Protein AF-A0A9N7TPA3-F1 (afdb_monomer_lite)

pLDDT: mean 74.94, std 24.8, range [22.47, 98.06]

Sequence (231 aa):
MELPSMEDLITLRREQPQDPLCSCCATTSLEVPLLIVGTMMENTSVRLLVILSSVRMELRNGIPDSLEEFIDEINAEFMRVTTVPLETKFLAQLDKHTSKLLEVIRSKGGRVKEQTKATLQVLDETVDITIRRECIFKSLMIYLGEPVHHLIKEDMQENEDTMAIVSGTEDIQIFIDGTEVLREVPTIVTAVAMFFGLTYALNIKYPKKLQYTLEFVQRVLMELGGKKMSP

Foldseek 3Di:
DDAPDPCLLVVLLVPDDPDDDDDDDDDDDDDDDDDDDDDDDDDDPPQDQPPPVPFGQPQPVPTDPDLVSVLVSLQVLLCVQFVFRQPVLLLVLLVVCQVVLCVVQVPDDDPLCVQLVVLVVQLVPDPDSLSVSVSSLCSSCSSSVFHPCLAEAAAPDPDPRQWYWYDYPQWIWTGHRNHTDHIRQPGPSSVVSSSLSCCSSRVNDDDPSCNSSSVCSQCNRRVHDPDDDDD

Organism: Pleuronectes platessa (NCBI:txid8262)

Structure (mmCIF, N/CA/C/O backbone):
data_AF-A0A9N7TPA3-F1
#
_entry.id   AF-A0A9N7TPA3-F1
#
loop_
_atom_site.group_PDB
_atom_site.id
_atom_site.type_symbol
_atom_site.label_atom_id
_atom_site.label_alt_id
_atom_site.label_comp_id
_atom_site.label_asym_id
_atom_site.label_entity_id
_atom_site.label_seq_id
_atom_site.pdbx_PDB_ins_code
_atom_site.Cartn_x
_atom_site.Cartn_y
_atom_site.Cartn_z
_atom_site.occupancy
_atom_site.B_iso_or_equiv
_atom_site.auth_seq_id
_atom_site.auth_comp_id
_atom_site.auth_asym_id
_atom_site.auth_atom_id
_atom_site.pdbx_PDB_model_num
ATOM 1 N N . MET A 1 1 ? -20.771 -10.168 -9.496 1.00 31.09 1 MET A N 1
ATOM 2 C CA . MET A 1 1 ? -19.384 -10.122 -8.996 1.00 31.09 1 MET A CA 1
ATOM 3 C C . MET A 1 1 ? -19.491 -9.688 -7.548 1.00 31.09 1 MET A C 1
ATOM 5 O O . MET A 1 1 ? -19.737 -8.516 -7.292 1.00 31.09 1 MET A O 1
ATOM 9 N N . GLU A 1 2 ? -19.539 -10.654 -6.634 1.00 29.55 2 GLU A N 1
ATOM 10 C CA . GLU A 1 2 ? -19.768 -10.375 -5.216 1.00 29.55 2 GLU A CA 1
ATOM 11 C C . GLU A 1 2 ? -18.540 -9.663 -4.644 1.00 29.55 2 GLU A C 1
ATOM 13 O O . GLU A 1 2 ? -17.406 -10.080 -4.870 1.00 29.55 2 GLU A O 1
ATOM 18 N N . LEU A 1 3 ? -18.770 -8.529 -3.978 1.00 35.16 3 LEU A N 1
ATOM 19 C CA . LEU A 1 3 ? -17.742 -7.831 -3.212 1.00 35.16 3 LEU A CA 1
ATOM 20 C C . LEU A 1 3 ? -17.172 -8.813 -2.174 1.00 35.16 3 LEU A C 1
ATOM 22 O O . LEU A 1 3 ? -17.996 -9.442 -1.504 1.00 35.16 3 LEU A O 1
ATOM 26 N N . PRO A 1 4 ? -15.841 -8.908 -1.974 1.00 44.91 4 PRO A N 1
ATOM 27 C CA . PRO A 1 4 ? -15.257 -9.663 -0.867 1.00 44.91 4 PRO A CA 1
ATOM 28 C C . PRO A 1 4 ? -16.035 -9.362 0.408 1.00 44.91 4 PRO A C 1
ATOM 30 O O . PRO A 1 4 ? -16.311 -8.197 0.754 1.00 44.91 4 PRO A O 1
ATOM 33 N N . SER A 1 5 ? -16.566 -10.432 0.991 1.00 46.09 5 SER A N 1
ATOM 34 C CA . SER A 1 5 ? -17.642 -10.329 1.960 1.00 46.09 5 SER A CA 1
ATOM 35 C C . SER A 1 5 ? -17.069 -9.730 3.246 1.00 46.09 5 SER A C 1
ATOM 37 O O . SER A 1 5 ? -15.865 -9.725 3.494 1.00 46.09 5 SER A O 1
ATOM 39 N N . MET A 1 6 ? -17.927 -9.127 4.070 1.00 48.91 6 MET A N 1
ATOM 40 C CA . MET A 1 6 ? -17.504 -8.588 5.369 1.00 48.91 6 MET A CA 1
ATOM 41 C C . MET A 1 6 ? -16.845 -9.676 6.242 1.00 48.91 6 MET A C 1
ATOM 43 O O . MET A 1 6 ? -16.091 -9.363 7.161 1.00 48.91 6 MET A O 1
ATOM 47 N N . GLU A 1 7 ? -17.095 -10.946 5.920 1.00 51.91 7 GLU A N 1
ATOM 48 C CA . GLU A 1 7 ? -16.510 -12.102 6.573 1.00 51.91 7 GLU A CA 1
ATOM 49 C C . GLU A 1 7 ? -15.017 -12.249 6.298 1.00 51.91 7 GLU A C 1
ATOM 51 O O . GLU A 1 7 ? -14.345 -12.676 7.215 1.00 51.91 7 GLU A O 1
ATOM 56 N N . ASP A 1 8 ? -14.447 -11.833 5.163 1.00 56.62 8 ASP A N 1
ATOM 57 C CA . ASP A 1 8 ? -12.999 -12.001 4.919 1.00 56.62 8 ASP A CA 1
ATOM 58 C C . ASP A 1 8 ? -12.160 -11.098 5.843 1.00 56.62 8 ASP A C 1
ATOM 60 O O . ASP A 1 8 ? -11.231 -11.548 6.513 1.00 56.62 8 ASP A O 1
ATOM 64 N N . LEU A 1 9 ? -12.560 -9.827 5.974 1.00 55.28 9 LEU A N 1
ATOM 65 C CA . LEU A 1 9 ? -11.965 -8.858 6.910 1.00 55.28 9 LEU A CA 1
ATOM 66 C C . LEU A 1 9 ? -12.191 -9.236 8.378 1.00 55.28 9 LEU A C 1
ATOM 68 O O . LEU A 1 9 ? -11.350 -8.977 9.239 1.00 55.28 9 LEU A O 1
ATOM 72 N N . ILE A 1 10 ? -13.360 -9.802 8.685 1.00 54.50 10 ILE A N 1
ATOM 73 C CA . ILE A 1 10 ? -13.690 -10.266 10.033 1.00 54.50 10 ILE A CA 1
ATOM 74 C C . ILE A 1 10 ? -12.969 -11.582 10.347 1.00 54.50 10 ILE A C 1
ATOM 76 O O . ILE A 1 10 ? -12.559 -11.757 11.487 1.00 54.50 10 ILE A O 1
ATOM 80 N N . THR A 1 11 ? -12.783 -12.476 9.378 1.00 56.47 11 THR A N 1
ATOM 81 C CA . THR A 1 11 ? -12.110 -13.777 9.524 1.00 56.47 11 THR A CA 1
ATOM 82 C C . THR A 1 11 ? -10.619 -13.569 9.729 1.00 56.47 11 THR A C 1
ATOM 84 O O . THR A 1 11 ? -10.113 -14.010 10.754 1.00 56.47 11 THR A O 1
ATOM 87 N N . LEU A 1 12 ? -9.960 -12.752 8.897 1.00 55.28 12 LEU A N 1
ATOM 88 C CA . LEU A 1 12 ? -8.554 -12.365 9.103 1.00 55.28 12 LEU A CA 1
ATOM 89 C C . LEU A 1 12 ? -8.321 -11.714 10.476 1.00 55.28 12 LEU A C 1
ATOM 91 O O . LEU A 1 12 ? -7.287 -11.910 11.111 1.00 55.28 12 LEU A O 1
ATOM 95 N N . ARG A 1 13 ? -9.306 -10.965 10.986 1.00 55.06 13 ARG A N 1
ATOM 96 C CA . ARG A 1 13 ? -9.245 -10.390 12.337 1.00 55.06 13 ARG A CA 1
ATOM 97 C C . ARG A 1 13 ? -9.609 -11.378 13.456 1.00 55.06 13 ARG A C 1
ATOM 99 O O . ARG A 1 13 ? -9.183 -11.182 14.590 1.00 55.06 13 ARG A O 1
ATOM 106 N N . ARG A 1 14 ? -10.432 -12.394 13.194 1.00 50.50 14 ARG A N 1
ATOM 107 C CA . ARG A 1 14 ? -10.838 -13.417 14.179 1.00 50.50 14 ARG A CA 1
ATOM 108 C C . ARG A 1 14 ? -9.795 -14.520 14.335 1.00 50.50 14 ARG A C 1
ATOM 110 O O . ARG A 1 14 ? -9.731 -15.104 15.407 1.00 50.50 14 ARG A O 1
ATOM 117 N N . GLU A 1 15 ? -8.991 -14.773 13.308 1.00 45.38 15 GLU A N 1
ATOM 118 C CA . GLU A 1 15 ? -7.871 -15.726 13.330 1.00 45.38 15 GLU A CA 1
ATOM 119 C C . GLU A 1 15 ? -6.654 -15.212 14.125 1.00 45.38 15 GLU A C 1
ATOM 121 O O . GLU A 1 15 ? -5.707 -15.959 14.356 1.00 45.38 15 GLU A O 1
ATOM 126 N N . GLN A 1 16 ? -6.696 -13.965 14.607 1.00 51.22 16 GLN A N 1
ATOM 127 C CA . GLN A 1 16 ? -5.672 -13.402 15.485 1.00 51.22 16 GLN A CA 1
ATOM 128 C C . GLN A 1 16 ? -5.629 -14.152 16.828 1.00 51.22 16 GLN A C 1
ATOM 130 O O . GLN A 1 16 ? -6.666 -14.251 17.499 1.00 51.22 16 GLN A O 1
ATOM 135 N N . PRO A 1 17 ? -4.450 -14.597 17.297 1.00 40.03 17 PRO A N 1
ATOM 136 C CA . PRO A 1 17 ? -4.268 -14.954 18.696 1.00 40.03 17 PRO A CA 1
ATOM 137 C C . PRO A 1 17 ? -4.633 -13.744 19.568 1.00 40.03 17 PRO A C 1
ATOM 139 O O . PRO A 1 17 ? -4.083 -12.655 19.405 1.00 40.03 17 PRO A O 1
ATOM 142 N N . GLN A 1 18 ? -5.587 -13.905 20.487 1.00 38.16 18 GLN A N 1
ATOM 143 C CA . GLN A 1 18 ? -5.793 -12.912 21.540 1.00 38.16 18 GLN A CA 1
ATOM 144 C C . GLN A 1 18 ? -4.650 -13.073 22.542 1.00 38.16 18 GLN A C 1
ATOM 146 O O . GLN A 1 18 ? -4.713 -13.957 23.392 1.00 38.16 18 GLN A O 1
ATOM 151 N N . ASP A 1 19 ? -3.591 -12.275 22.409 1.00 36.06 19 ASP A N 1
ATOM 152 C CA . ASP A 1 19 ? -2.435 -12.371 23.304 1.00 36.06 19 ASP A CA 1
ATOM 153 C C . ASP A 1 19 ? -2.820 -12.060 24.762 1.00 36.06 19 ASP A C 1
ATOM 155 O O . ASP A 1 19 ? -3.340 -10.973 25.052 1.00 36.06 19 ASP A O 1
ATOM 159 N N . PRO A 1 20 ? -2.515 -12.961 25.713 1.00 36.56 20 PRO A N 1
ATOM 160 C CA . PRO A 1 20 ? -2.344 -12.609 27.106 1.00 36.56 20 PRO A CA 1
ATOM 161 C C . PRO A 1 20 ? -0.916 -12.085 27.339 1.00 36.56 20 PRO A C 1
ATOM 163 O O . PRO A 1 20 ? 0.062 -12.567 26.776 1.00 36.56 20 PRO A O 1
ATOM 166 N N . LEU A 1 21 ? -0.804 -11.074 28.196 1.00 39.09 21 LEU A N 1
ATOM 167 C CA . LEU A 1 21 ? 0.446 -10.429 28.596 1.00 39.09 21 LEU A CA 1
ATOM 168 C C . LEU A 1 21 ? 1.563 -11.393 29.080 1.00 39.09 21 LEU A C 1
ATOM 170 O O . LEU A 1 21 ? 1.337 -12.199 29.975 1.00 39.09 21 LEU A O 1
ATOM 174 N N . CYS A 1 22 ? 2.790 -11.094 28.621 1.00 33.91 22 CYS A N 1
ATOM 175 C CA . CYS A 1 22 ? 4.084 -11.089 29.342 1.00 33.91 22 CYS A CA 1
ATOM 176 C C . CYS A 1 22 ? 4.825 -12.411 29.698 1.00 33.91 22 CYS A C 1
ATOM 178 O O . CYS A 1 22 ? 4.404 -13.172 30.562 1.00 33.91 22 CYS A O 1
ATOM 180 N N . SER A 1 23 ? 6.058 -12.568 29.176 1.00 31.67 23 SER A N 1
ATOM 181 C CA . SER A 1 23 ? 7.353 -12.455 29.908 1.00 31.67 23 SER A CA 1
ATOM 182 C C . SER A 1 23 ? 8.440 -13.484 29.514 1.00 31.67 23 SER A C 1
ATOM 184 O O . SER A 1 23 ? 8.162 -14.659 29.304 1.00 31.67 23 SER A O 1
ATOM 186 N N . CYS A 1 24 ? 9.691 -12.991 29.537 1.00 27.88 24 CYS A N 1
ATOM 187 C CA . CYS A 1 24 ? 10.979 -13.675 29.776 1.00 27.88 24 CYS A CA 1
ATOM 188 C C . CYS A 1 24 ? 11.799 -14.317 28.622 1.00 27.88 24 CYS A C 1
ATOM 190 O O . CYS A 1 24 ? 11.528 -15.412 28.151 1.00 27.88 24 CYS A O 1
ATOM 192 N N . CYS A 1 25 ? 12.896 -13.604 28.307 1.00 30.23 25 CYS A N 1
ATOM 193 C CA . CYS A 1 25 ? 14.308 -13.992 28.100 1.00 30.23 25 CYS A CA 1
ATOM 194 C C . CYS A 1 25 ? 14.702 -15.344 27.468 1.00 30.23 25 CYS A C 1
ATOM 196 O O . CYS A 1 25 ? 14.500 -16.387 28.078 1.00 30.23 25 CYS A O 1
ATOM 198 N N . ALA A 1 26 ? 15.539 -15.281 26.418 1.00 27.28 26 ALA A N 1
ATOM 199 C CA . ALA A 1 26 ? 16.876 -15.900 26.405 1.00 27.28 26 ALA A CA 1
ATOM 200 C C . ALA A 1 26 ? 17.746 -15.358 25.250 1.00 27.28 26 ALA A C 1
ATOM 202 O O . ALA A 1 26 ? 17.336 -15.329 24.094 1.00 27.28 26 ALA A O 1
ATOM 203 N N . THR A 1 27 ? 18.960 -14.943 25.602 1.00 34.78 27 THR A N 1
ATOM 204 C CA . THR A 1 27 ? 20.102 -14.596 24.749 1.00 34.78 27 THR A CA 1
ATOM 205 C C . THR A 1 27 ? 20.663 -15.825 24.034 1.00 34.78 27 THR A C 1
ATOM 207 O O . THR A 1 27 ? 20.778 -16.889 24.640 1.00 34.78 27 THR A O 1
ATOM 210 N N . THR A 1 28 ? 21.161 -15.664 22.807 1.00 27.20 28 THR A N 1
ATOM 211 C CA . THR A 1 28 ? 22.419 -16.314 22.396 1.00 27.20 28 THR A CA 1
ATOM 212 C C . THR A 1 28 ? 23.030 -15.619 21.185 1.00 27.20 28 THR A C 1
ATOM 214 O O . THR A 1 28 ? 22.379 -15.432 20.162 1.00 27.20 28 THR A O 1
ATOM 217 N N . SER A 1 29 ? 24.296 -15.233 21.348 1.00 28.89 29 SER A N 1
ATOM 218 C CA . SER A 1 29 ? 25.205 -14.772 20.304 1.00 28.89 29 SER A CA 1
ATOM 219 C C . SER A 1 29 ? 25.310 -15.770 19.159 1.00 28.89 29 SER A C 1
ATOM 221 O O . SER A 1 29 ? 25.414 -16.971 19.402 1.00 28.89 29 SER A O 1
ATOM 223 N N . LEU A 1 30 ? 25.465 -15.256 17.942 1.00 26.64 30 LEU A N 1
ATOM 224 C CA . LEU A 1 30 ? 26.328 -15.891 16.956 1.00 26.64 30 LEU A CA 1
ATOM 225 C C . LEU A 1 30 ? 27.107 -14.797 16.215 1.00 26.64 30 LEU A C 1
ATOM 227 O O . LEU A 1 30 ? 26.536 -13.988 15.491 1.00 26.64 30 LEU A O 1
ATOM 231 N N . GLU A 1 31 ? 28.413 -14.758 16.464 1.00 32.28 31 GLU A N 1
ATOM 232 C CA . GLU A 1 31 ? 29.393 -13.989 15.698 1.00 32.28 31 GLU A CA 1
ATOM 233 C C . GLU A 1 31 ? 29.635 -14.650 14.336 1.00 32.28 31 GLU A C 1
ATOM 235 O O . GLU A 1 31 ? 29.866 -15.857 14.294 1.00 32.28 31 GLU A O 1
ATOM 240 N N . VAL A 1 32 ? 29.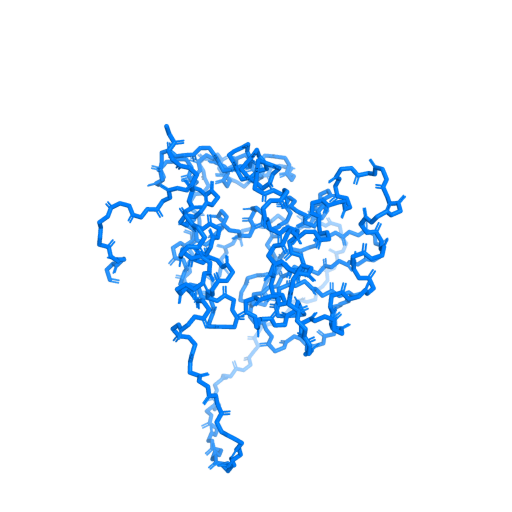703 -13.864 13.255 1.00 26.91 32 VAL A N 1
ATOM 241 C CA . VAL A 1 32 ? 30.620 -14.078 12.110 1.00 26.91 32 VAL A CA 1
ATOM 242 C C . VAL A 1 32 ? 30.824 -12.732 11.368 1.00 26.91 32 VAL A C 1
ATOM 244 O O . VAL A 1 32 ? 30.053 -11.804 11.606 1.00 26.91 32 VAL A O 1
ATOM 247 N N . PRO A 1 33 ? 31.891 -12.529 10.565 1.00 30.53 33 PRO A N 1
ATOM 248 C CA . PRO A 1 33 ? 32.829 -11.436 10.771 1.00 30.53 33 PRO A CA 1
ATOM 249 C C . PRO A 1 33 ? 32.725 -10.311 9.731 1.00 30.53 33 PRO A C 1
ATOM 251 O O . PRO A 1 33 ? 32.105 -10.417 8.678 1.00 30.53 33 PRO A O 1
ATOM 254 N N . LEU A 1 34 ? 33.423 -9.240 10.088 1.00 28.50 34 LEU A N 1
ATOM 255 C CA . LEU A 1 34 ? 33.592 -7.949 9.438 1.00 28.50 34 LEU A CA 1
ATOM 256 C C . LEU A 1 34 ? 34.289 -7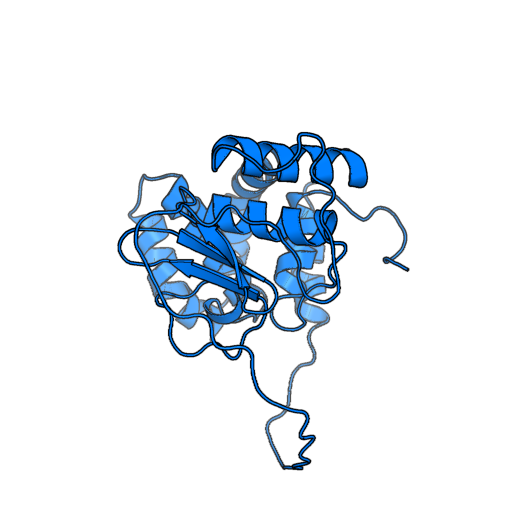.990 8.056 1.00 28.50 34 LEU A C 1
ATOM 258 O O . LEU A 1 34 ? 35.210 -8.778 7.842 1.00 28.50 34 LEU A O 1
ATOM 262 N N . LEU A 1 35 ? 33.976 -6.950 7.267 1.00 25.86 35 LEU A N 1
ATOM 263 C CA . LEU A 1 35 ? 34.866 -6.150 6.399 1.00 25.86 35 LEU A CA 1
ATOM 264 C C . LEU A 1 35 ? 34.846 -6.441 4.885 1.00 25.86 35 LEU A C 1
ATOM 266 O O . LEU A 1 35 ? 35.413 -7.432 4.449 1.00 25.86 35 LEU A O 1
ATOM 270 N N . ILE A 1 36 ? 34.389 -5.459 4.088 1.00 24.81 36 ILE A N 1
ATOM 271 C CA . ILE A 1 36 ? 35.256 -4.770 3.110 1.00 24.81 36 ILE A CA 1
ATOM 272 C C . ILE A 1 36 ? 34.945 -3.266 3.135 1.00 24.81 36 ILE A C 1
ATOM 274 O O . ILE A 1 36 ? 33.826 -2.828 2.888 1.00 24.81 36 ILE A O 1
ATOM 278 N N . VAL A 1 37 ? 35.987 -2.495 3.443 1.00 29.88 37 VAL A N 1
ATOM 279 C CA . VAL A 1 37 ? 36.088 -1.044 3.271 1.00 29.88 37 VAL A CA 1
ATOM 280 C C . VAL A 1 37 ? 36.293 -0.736 1.788 1.00 29.88 37 VAL A C 1
ATOM 282 O O . VAL A 1 37 ? 37.187 -1.302 1.164 1.00 29.88 37 VAL A O 1
ATOM 285 N N . GLY A 1 38 ? 35.538 0.223 1.261 1.00 25.47 38 GLY A N 1
ATOM 286 C CA . GLY A 1 38 ? 35.876 0.947 0.041 1.00 25.47 38 GLY A CA 1
ATOM 287 C C . GLY A 1 38 ? 35.584 2.425 0.258 1.00 25.47 38 GLY A C 1
ATOM 288 O O . GLY A 1 38 ? 34.427 2.823 0.321 1.00 25.47 38 GLY A O 1
ATOM 289 N N . THR A 1 39 ? 36.626 3.231 0.443 1.00 30.31 39 THR A N 1
ATOM 290 C CA . THR A 1 39 ? 36.516 4.688 0.400 1.00 30.31 39 THR A CA 1
ATOM 291 C C . THR A 1 39 ? 36.576 5.171 -1.052 1.00 30.31 39 THR A C 1
ATOM 293 O O . THR A 1 39 ? 37.302 4.595 -1.858 1.00 30.31 39 THR A O 1
ATOM 296 N N . MET A 1 40 ? 35.899 6.302 -1.298 1.00 22.47 40 MET A N 1
ATOM 297 C CA . MET A 1 40 ? 36.231 7.375 -2.252 1.00 22.47 40 MET A CA 1
ATOM 298 C C . MET A 1 40 ? 35.362 7.576 -3.515 1.00 22.47 40 MET A C 1
ATOM 300 O O . MET A 1 40 ? 35.260 6.716 -4.380 1.00 22.47 40 MET A O 1
ATOM 304 N N . MET A 1 41 ? 34.957 8.852 -3.631 1.00 25.52 41 MET A N 1
ATOM 305 C CA . MET A 1 41 ? 34.782 9.708 -4.820 1.00 25.52 41 MET A CA 1
ATOM 306 C C . MET A 1 41 ? 33.436 9.696 -5.562 1.00 25.52 41 MET A C 1
ATOM 308 O O . MET A 1 41 ? 33.102 8.780 -6.295 1.00 25.52 41 MET A O 1
ATOM 312 N N . GLU A 1 42 ? 32.731 10.816 -5.360 1.00 34.97 42 GLU A N 1
ATOM 313 C CA . GLU A 1 42 ? 31.974 11.621 -6.328 1.00 34.97 42 GLU A CA 1
ATOM 314 C C . GLU A 1 42 ? 31.186 10.913 -7.443 1.00 34.97 42 GLU A C 1
ATOM 316 O O . GLU A 1 42 ? 31.727 10.414 -8.424 1.00 34.97 42 GLU A O 1
ATOM 321 N N . ASN A 1 43 ? 29.866 11.099 -7.351 1.00 41.16 43 ASN A N 1
ATOM 322 C CA . ASN A 1 43 ? 28.917 11.108 -8.459 1.00 41.16 43 ASN A CA 1
ATOM 323 C C . ASN A 1 43 ? 28.774 9.776 -9.212 1.00 41.16 43 ASN A C 1
ATOM 325 O O . ASN A 1 43 ? 29.287 9.574 -10.312 1.00 41.16 43 ASN A O 1
ATOM 329 N N . THR A 1 44 ? 27.989 8.859 -8.652 1.00 27.94 44 THR A N 1
ATOM 330 C CA . THR A 1 44 ? 27.395 7.779 -9.443 1.00 27.94 44 THR A CA 1
ATOM 331 C C . THR A 1 44 ? 26.065 7.392 -8.819 1.00 27.94 44 THR A C 1
ATOM 333 O O . THR A 1 44 ? 26.028 6.919 -7.687 1.00 27.94 44 THR A O 1
ATOM 336 N N . SER A 1 45 ? 24.967 7.623 -9.543 1.00 36.06 45 SER A N 1
ATOM 337 C CA . SER A 1 45 ? 23.659 7.047 -9.237 1.00 36.06 45 SER A CA 1
ATOM 338 C C . SER A 1 45 ? 23.838 5.541 -9.083 1.00 36.06 45 SER A C 1
ATOM 340 O O . SER A 1 45 ? 24.126 4.843 -10.059 1.00 36.06 45 SER A O 1
ATOM 342 N N . VAL A 1 46 ? 23.756 5.053 -7.846 1.00 33.19 46 VAL A N 1
ATOM 343 C CA . VAL A 1 46 ? 23.951 3.640 -7.525 1.00 33.19 46 VAL A CA 1
ATOM 344 C C . VAL A 1 46 ? 22.695 2.917 -7.978 1.00 33.19 46 VAL A C 1
ATOM 346 O O . VAL A 1 46 ? 21.713 2.798 -7.255 1.00 33.19 46 VAL A O 1
ATOM 349 N N . ARG A 1 47 ? 22.710 2.523 -9.250 1.00 36.19 47 ARG A N 1
ATOM 350 C CA . ARG A 1 47 ? 21.655 1.737 -9.862 1.00 36.19 47 ARG A CA 1
ATOM 351 C C . ARG A 1 47 ? 21.545 0.428 -9.118 1.00 36.19 47 ARG A C 1
ATOM 353 O O . ARG A 1 47 ? 22.525 -0.290 -8.910 1.00 36.19 47 ARG A O 1
ATOM 360 N N . LEU A 1 48 ? 20.322 0.154 -8.731 1.00 36.78 48 LEU A N 1
ATOM 361 C CA . LEU A 1 48 ? 19.944 -0.971 -7.937 1.00 36.78 48 LEU A CA 1
ATOM 362 C C . LEU A 1 48 ? 20.129 -2.291 -8.689 1.00 36.78 48 LEU A C 1
ATOM 364 O O . LEU A 1 48 ? 19.214 -2.861 -9.278 1.00 36.78 48 LEU A O 1
ATOM 368 N N . LEU A 1 49 ? 21.338 -2.823 -8.611 1.00 37.84 49 LEU A N 1
ATOM 369 C CA . LEU A 1 49 ? 21.545 -4.249 -8.703 1.00 37.84 49 LEU A CA 1
ATOM 370 C C . LEU A 1 49 ? 21.050 -4.832 -7.372 1.00 37.84 49 LEU A C 1
ATOM 372 O O . LEU A 1 49 ? 21.784 -4.815 -6.386 1.00 37.84 49 LEU A O 1
ATOM 376 N N . VAL A 1 50 ? 19.802 -5.312 -7.324 1.00 45.72 50 VAL A N 1
ATOM 377 C CA . VAL A 1 50 ? 19.282 -6.089 -6.182 1.00 45.72 50 VAL A CA 1
ATOM 378 C C . VAL A 1 50 ? 20.027 -7.424 -6.142 1.00 45.72 50 VAL A C 1
ATOM 380 O O . VAL A 1 50 ? 19.527 -8.461 -6.569 1.00 45.72 50 VAL A O 1
ATOM 383 N N . ILE A 1 51 ? 21.271 -7.393 -5.672 1.00 42.78 51 ILE A N 1
ATOM 384 C CA . ILE A 1 51 ? 21.887 -8.527 -5.002 1.00 42.78 51 ILE A CA 1
ATOM 385 C C . ILE A 1 51 ? 21.487 -8.358 -3.542 1.00 42.78 51 ILE A C 1
ATOM 387 O O . ILE A 1 51 ? 22.278 -7.906 -2.717 1.00 42.78 51 ILE A O 1
ATOM 391 N N . LEU A 1 52 ? 20.247 -8.724 -3.206 1.00 43.81 52 LEU A N 1
ATOM 392 C CA . LEU A 1 52 ? 20.053 -9.227 -1.852 1.00 43.81 52 LEU A CA 1
ATOM 393 C C . LEU A 1 52 ? 20.939 -10.464 -1.783 1.00 43.81 52 LEU A C 1
ATOM 395 O O . LEU A 1 52 ? 20.977 -11.249 -2.733 1.00 43.81 52 LEU A O 1
ATOM 399 N N . SER A 1 53 ? 21.674 -10.631 -0.695 1.00 45.16 53 SER A N 1
ATOM 400 C CA . SER A 1 53 ? 22.675 -11.682 -0.463 1.00 45.16 53 SER A CA 1
ATOM 401 C C . SER A 1 53 ? 22.188 -13.125 -0.716 1.00 45.16 53 SER A C 1
ATOM 403 O O . SER A 1 53 ? 22.960 -14.070 -0.565 1.00 45.16 53 SER A O 1
ATOM 405 N N . SER A 1 54 ? 20.925 -13.337 -1.109 1.00 42.28 54 SER A N 1
ATOM 406 C CA . SER A 1 54 ? 20.339 -14.628 -1.477 1.00 42.28 54 SER A CA 1
ATOM 407 C C . SER A 1 54 ? 19.251 -14.596 -2.576 1.00 42.28 54 SER A C 1
ATOM 409 O O . SER A 1 54 ? 18.736 -15.663 -2.905 1.00 42.28 54 SER A O 1
ATOM 411 N N . VAL A 1 55 ? 18.885 -13.444 -3.168 1.00 40.41 55 VAL A N 1
ATOM 412 C CA . VAL A 1 55 ? 17.777 -13.355 -4.151 1.00 40.41 55 VAL A CA 1
ATOM 413 C C . VAL A 1 55 ? 18.110 -12.382 -5.284 1.00 40.41 55 VAL A C 1
ATOM 415 O O . VAL A 1 55 ? 18.452 -11.229 -5.037 1.00 40.41 55 VAL A O 1
ATOM 418 N N . ARG A 1 56 ? 17.981 -12.848 -6.533 1.00 47.66 56 ARG A N 1
ATOM 419 C CA . ARG A 1 56 ? 18.215 -12.065 -7.754 1.00 47.66 56 ARG A CA 1
ATOM 420 C C . ARG A 1 56 ? 16.885 -11.813 -8.459 1.00 47.66 56 ARG A C 1
ATOM 422 O O . ARG A 1 56 ? 16.238 -12.771 -8.874 1.00 47.66 56 ARG A O 1
ATOM 429 N N . MET A 1 57 ? 16.513 -10.548 -8.646 1.00 53.97 57 MET A N 1
ATOM 430 C CA . MET A 1 57 ? 15.531 -10.198 -9.675 1.00 53.97 57 MET A CA 1
ATOM 431 C C . MET A 1 57 ? 16.252 -10.209 -11.026 1.00 53.97 57 MET A C 1
ATOM 433 O O . MET A 1 57 ? 17.223 -9.475 -11.214 1.00 53.97 57 MET A O 1
ATOM 437 N N . GLU A 1 58 ? 15.840 -11.076 -11.950 1.00 54.34 58 GLU A N 1
ATOM 438 C CA . GLU A 1 58 ? 16.356 -11.045 -13.322 1.00 54.34 58 GLU A CA 1
ATOM 439 C C . GLU A 1 58 ? 15.563 -10.015 -14.121 1.00 54.34 58 GLU A C 1
ATOM 441 O O . GLU A 1 58 ? 14.476 -10.279 -14.632 1.00 54.34 58 GLU A O 1
ATOM 446 N N . LEU A 1 59 ? 16.118 -8.809 -14.169 1.00 59.94 59 LEU A N 1
ATOM 447 C CA . LEU A 1 59 ? 15.586 -7.686 -14.926 1.00 59.94 59 LEU A CA 1
ATOM 448 C C . LEU A 1 59 ? 15.651 -8.018 -16.417 1.00 59.94 59 LEU A C 1
ATOM 450 O O . LEU A 1 59 ? 16.704 -8.408 -16.931 1.00 59.94 59 LEU A O 1
ATOM 454 N N . ARG A 1 60 ? 14.512 -7.927 -17.110 1.00 59.12 60 ARG A N 1
ATOM 455 C CA . ARG A 1 60 ? 14.403 -8.381 -18.508 1.00 59.12 60 ARG A CA 1
ATOM 456 C C . ARG A 1 60 ? 15.233 -7.517 -19.447 1.00 59.12 60 ARG A C 1
ATOM 458 O O . ARG A 1 60 ? 15.712 -8.033 -20.456 1.00 59.12 60 ARG A O 1
ATOM 465 N N . ASN A 1 61 ? 15.409 -6.242 -19.100 1.00 60.69 61 ASN A N 1
ATOM 466 C CA . ASN A 1 61 ? 16.075 -5.254 -19.940 1.00 60.69 61 ASN A CA 1
ATOM 467 C C . ASN A 1 61 ? 17.467 -4.860 -19.417 1.00 60.69 61 ASN A C 1
ATOM 469 O O . ASN A 1 61 ? 18.109 -3.979 -19.982 1.00 60.69 61 ASN A O 1
ATOM 473 N N . GLY A 1 62 ? 17.988 -5.552 -18.398 1.00 61.88 62 GLY A N 1
ATOM 474 C CA . GLY A 1 62 ? 19.260 -5.199 -17.767 1.00 61.88 62 GLY A CA 1
ATOM 475 C C . GLY A 1 62 ? 19.070 -4.219 -16.611 1.00 61.88 62 GLY A C 1
ATOM 476 O O . GLY A 1 62 ? 18.078 -4.292 -15.905 1.00 61.88 62 GLY A O 1
ATOM 477 N N . ILE A 1 63 ? 20.055 -3.362 -16.341 1.00 63.22 63 ILE A N 1
ATOM 478 C CA . ILE A 1 63 ? 19.966 -2.414 -15.221 1.00 63.22 63 ILE A CA 1
ATOM 479 C C . ILE A 1 63 ? 19.097 -1.219 -15.655 1.00 63.22 63 ILE A C 1
ATOM 481 O O . ILE A 1 63 ? 19.484 -0.581 -16.634 1.00 63.22 63 ILE A O 1
ATOM 485 N N . PRO A 1 64 ? 18.025 -0.860 -14.924 1.00 69.12 64 PRO A N 1
ATOM 486 C CA . PRO A 1 64 ? 17.139 0.235 -15.289 1.00 69.12 64 PRO A CA 1
ATOM 487 C C . PRO A 1 64 ? 17.891 1.560 -15.340 1.00 69.12 64 PRO A C 1
ATOM 489 O O . PRO A 1 64 ? 18.733 1.860 -14.482 1.00 69.12 64 PRO A O 1
ATOM 492 N N . ASP A 1 65 ? 17.570 2.365 -16.343 1.00 70.75 65 ASP A N 1
ATOM 493 C CA . ASP A 1 65 ? 18.107 3.703 -16.533 1.00 70.75 65 ASP A CA 1
ATOM 494 C C . ASP A 1 65 ? 17.343 4.757 -15.710 1.00 70.75 65 ASP A C 1
ATOM 496 O O . ASP A 1 65 ? 17.897 5.827 -15.440 1.00 70.75 65 ASP A O 1
ATOM 500 N N . SER A 1 66 ? 16.110 4.459 -15.274 1.00 80.19 66 SER A N 1
ATOM 501 C CA . SER A 1 66 ? 15.250 5.356 -14.487 1.00 80.19 66 SER A CA 1
ATOM 502 C C . SER A 1 66 ? 14.355 4.617 -13.477 1.00 80.19 66 SER A C 1
ATOM 504 O O . SER A 1 66 ? 14.166 3.402 -13.552 1.00 80.19 66 SER A O 1
ATOM 506 N N . LEU A 1 67 ? 13.767 5.370 -12.536 1.00 81.81 67 LEU A N 1
ATOM 507 C CA . LEU A 1 67 ? 12.749 4.863 -11.606 1.00 81.81 67 LEU A CA 1
ATOM 508 C C . LEU A 1 67 ? 11.519 4.311 -12.344 1.00 81.81 67 LEU A C 1
ATOM 510 O O . LEU A 1 67 ? 10.988 3.276 -11.954 1.00 81.81 67 LEU A O 1
ATOM 514 N N . GLU A 1 68 ? 11.077 5.001 -13.398 1.00 84.94 68 GLU A N 1
ATOM 515 C CA . GLU A 1 68 ? 9.917 4.604 -14.204 1.00 84.94 68 GLU A CA 1
ATOM 516 C C . GLU A 1 68 ? 10.149 3.242 -14.865 1.00 84.94 68 GLU A C 1
ATOM 518 O O . GLU A 1 68 ? 9.317 2.348 -14.731 1.00 84.94 68 GLU A O 1
ATOM 523 N N . GLU A 1 69 ? 11.324 3.039 -15.469 1.00 83.06 69 GLU A N 1
ATOM 524 C CA . GLU A 1 69 ? 11.684 1.749 -16.063 1.00 83.06 69 GLU A CA 1
ATOM 525 C C . GLU A 1 69 ? 11.715 0.638 -15.009 1.00 83.06 69 GLU A C 1
ATOM 527 O O . GLU A 1 69 ? 11.237 -0.471 -15.247 1.00 83.06 69 GLU A O 1
ATOM 532 N N . PHE A 1 70 ? 12.217 0.933 -13.809 1.00 83.19 70 PHE A N 1
ATOM 533 C CA . PHE A 1 70 ? 12.268 -0.069 -12.755 1.00 83.19 70 PHE A CA 1
ATOM 534 C C . PHE A 1 70 ? 10.878 -0.428 -12.198 1.00 83.19 70 PHE A C 1
ATOM 536 O O . PHE A 1 70 ? 10.587 -1.600 -11.942 1.00 83.19 70 PHE A O 1
ATOM 543 N N . ILE A 1 71 ? 9.983 0.556 -12.067 1.00 88.62 71 ILE A N 1
ATOM 544 C CA . ILE A 1 71 ? 8.566 0.337 -11.742 1.00 88.62 71 ILE A CA 1
ATOM 545 C C . ILE A 1 71 ? 7.893 -0.523 -12.823 1.00 88.62 71 ILE A C 1
ATOM 547 O O . ILE A 1 71 ? 7.139 -1.446 -12.498 1.00 88.62 71 ILE A O 1
ATOM 551 N N . ASP A 1 72 ? 8.182 -0.273 -14.099 1.00 89.75 72 ASP A N 1
ATOM 552 C CA . ASP A 1 72 ? 7.663 -1.070 -15.212 1.00 89.75 72 ASP A CA 1
ATOM 553 C C . ASP A 1 72 ? 8.146 -2.522 -15.160 1.00 89.75 72 ASP A C 1
ATOM 555 O O . ASP A 1 72 ? 7.358 -3.442 -15.398 1.00 89.75 72 ASP A O 1
ATOM 559 N N . GLU A 1 73 ? 9.401 -2.763 -14.781 1.00 87.44 73 GLU A N 1
ATOM 560 C CA . GLU A 1 73 ? 9.921 -4.119 -14.600 1.00 87.44 73 GLU A CA 1
ATOM 561 C C . GLU A 1 73 ? 9.222 -4.865 -13.458 1.00 87.44 73 GLU A C 1
ATOM 563 O O . GLU A 1 73 ? 8.827 -6.022 -13.636 1.00 87.44 73 GLU A O 1
ATOM 568 N N . ILE A 1 74 ? 8.983 -4.203 -12.321 1.00 89.25 74 ILE A N 1
ATOM 569 C CA . ILE A 1 74 ? 8.222 -4.784 -11.202 1.00 89.25 74 ILE A CA 1
ATOM 570 C C . ILE A 1 74 ? 6.795 -5.118 -11.648 1.00 89.25 74 ILE A C 1
ATOM 572 O O . ILE A 1 74 ? 6.310 -6.228 -11.407 1.00 89.25 74 ILE A O 1
ATOM 576 N N . ASN A 1 75 ? 6.123 -4.193 -12.340 1.00 92.19 75 ASN A N 1
ATOM 577 C CA . ASN A 1 75 ? 4.782 -4.411 -12.881 1.00 92.19 75 ASN A CA 1
ATOM 578 C C . ASN A 1 75 ? 4.753 -5.586 -13.875 1.00 92.19 75 ASN A C 1
ATOM 580 O O . ASN A 1 75 ? 3.868 -6.445 -13.800 1.00 92.19 75 ASN A O 1
ATOM 584 N 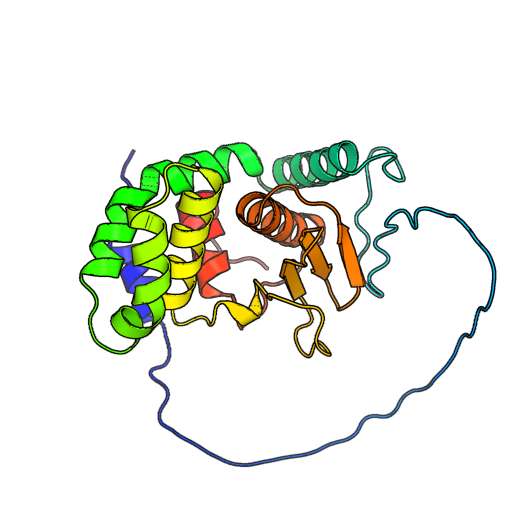N . ALA A 1 76 ? 5.719 -5.651 -14.793 1.00 90.44 76 ALA A N 1
ATOM 585 C CA . ALA A 1 76 ? 5.819 -6.698 -15.804 1.00 90.44 76 ALA A CA 1
ATOM 586 C C . ALA A 1 76 ? 6.109 -8.072 -15.190 1.00 90.44 76 ALA A C 1
ATOM 588 O O . ALA A 1 76 ? 5.623 -9.095 -15.694 1.00 90.44 76 ALA A O 1
ATOM 589 N N . GLU A 1 77 ? 6.899 -8.119 -14.120 1.00 86.38 77 GLU A N 1
ATOM 590 C CA . GLU A 1 77 ? 7.225 -9.357 -13.428 1.00 86.38 77 GLU A CA 1
ATOM 591 C C . GLU A 1 77 ? 6.076 -9.847 -12.556 1.00 86.38 77 GLU A C 1
ATOM 593 O O . GLU A 1 77 ? 5.683 -11.013 -12.651 1.00 86.38 77 GLU A O 1
ATOM 598 N N . PHE A 1 78 ? 5.434 -8.943 -11.818 1.00 89.19 78 PHE A N 1
ATOM 599 C CA . PHE A 1 78 ? 4.209 -9.255 -11.096 1.00 89.19 78 PHE A CA 1
ATOM 600 C C . PHE A 1 78 ? 3.117 -9.779 -12.039 1.00 89.19 78 PHE A C 1
ATOM 602 O O . PHE A 1 78 ? 2.505 -10.812 -11.762 1.00 89.19 78 PHE A O 1
ATOM 609 N N . MET A 1 79 ? 2.907 -9.122 -13.185 1.00 92.00 79 MET A N 1
ATOM 610 C CA . MET A 1 79 ? 1.959 -9.571 -14.208 1.00 92.00 79 MET A CA 1
ATOM 611 C C . MET A 1 79 ? 2.322 -10.960 -14.744 1.00 92.00 79 MET A C 1
ATOM 613 O O . MET A 1 79 ? 1.440 -11.793 -14.936 1.00 92.00 79 MET A O 1
ATOM 617 N N . ARG A 1 80 ? 3.607 -11.249 -14.974 1.00 90.06 80 ARG A N 1
ATOM 618 C CA . ARG A 1 80 ? 4.045 -12.567 -15.459 1.00 90.06 80 ARG A CA 1
ATOM 619 C C . ARG A 1 80 ? 3.742 -13.675 -14.452 1.00 90.06 80 ARG A C 1
ATOM 621 O O . ARG A 1 80 ? 3.325 -14.755 -14.862 1.00 90.06 80 ARG A O 1
ATOM 628 N N . VAL A 1 81 ? 3.957 -13.419 -13.161 1.00 86.81 81 VAL A N 1
ATOM 629 C CA . VAL A 1 81 ? 3.750 -14.410 -12.091 1.00 86.81 81 VAL A CA 1
ATOM 630 C C . VAL A 1 81 ? 2.267 -14.589 -11.760 1.00 86.81 81 VAL A C 1
ATOM 632 O O . VAL A 1 81 ? 1.817 -15.711 -11.539 1.00 86.81 81 VAL A O 1
ATOM 635 N N . THR A 1 82 ? 1.499 -13.501 -11.724 1.00 89.62 82 THR A N 1
ATOM 636 C CA . THR A 1 82 ? 0.126 -13.505 -11.187 1.00 89.62 82 THR A CA 1
ATOM 637 C C . THR A 1 82 ? -0.961 -13.408 -12.249 1.00 89.62 82 THR A C 1
ATOM 639 O O . THR A 1 82 ? -2.117 -13.704 -11.959 1.00 89.62 82 THR A O 1
ATOM 642 N N . THR A 1 83 ? -0.618 -13.002 -13.475 1.00 93.44 83 THR A N 1
ATOM 643 C CA . THR A 1 83 ? -1.548 -12.648 -14.566 1.00 93.44 83 THR A CA 1
ATOM 644 C C . THR A 1 83 ? -2.480 -11.469 -14.256 1.00 93.44 83 THR A C 1
ATOM 646 O O . THR A 1 83 ? -3.478 -11.260 -14.945 1.00 93.44 83 THR A O 1
ATOM 649 N N . VAL A 1 84 ? -2.152 -10.674 -13.231 1.00 93.94 84 VAL A N 1
ATOM 650 C CA . VAL A 1 84 ? -2.920 -9.505 -12.785 1.00 93.94 84 VAL A CA 1
ATOM 651 C C . VAL A 1 84 ? -2.058 -8.243 -12.919 1.00 93.94 84 VAL A C 1
ATOM 653 O O . VAL A 1 84 ? -0.893 -8.269 -12.526 1.00 93.94 84 VAL A O 1
ATOM 656 N N . PRO A 1 85 ? -2.588 -7.118 -13.443 1.00 96.94 85 PRO A N 1
ATOM 657 C CA . PRO A 1 85 ? -1.835 -5.867 -13.475 1.00 96.94 85 PRO A CA 1
ATOM 658 C C . PRO A 1 85 ? -1.707 -5.298 -12.062 1.00 96.94 85 PRO A C 1
ATOM 660 O O . PRO A 1 85 ? -2.722 -5.101 -11.406 1.00 96.94 85 PRO A O 1
ATOM 663 N N . LEU A 1 86 ? -0.488 -5.032 -11.591 1.00 96.69 86 LEU A N 1
ATOM 664 C CA . LEU A 1 86 ? -0.232 -4.651 -10.198 1.00 96.69 86 LEU A CA 1
ATOM 665 C C . LEU A 1 86 ? -0.861 -3.302 -9.824 1.00 96.69 86 LEU A C 1
ATOM 667 O O . LEU A 1 86 ? -1.879 -3.268 -9.132 1.00 96.69 86 LEU A O 1
ATOM 671 N N . GLU A 1 87 ? -0.269 -2.194 -10.277 1.00 95.00 87 GLU A N 1
ATOM 672 C CA . GLU A 1 87 ? -0.618 -0.859 -9.778 1.00 95.00 87 GLU A CA 1
ATOM 673 C C . GLU A 1 87 ? -2.072 -0.484 -10.096 1.00 95.00 87 GLU A C 1
ATOM 675 O O . GLU A 1 87 ? -2.827 -0.050 -9.222 1.00 95.00 87 GLU A O 1
ATOM 680 N N . THR A 1 88 ? -2.511 -0.734 -11.332 1.00 96.25 88 THR A N 1
ATOM 681 C CA . THR A 1 88 ? -3.866 -0.375 -11.771 1.00 96.25 88 THR A CA 1
ATOM 682 C C . THR A 1 88 ? -4.950 -1.172 -11.044 1.00 96.25 88 THR A C 1
ATOM 684 O O . THR A 1 88 ? -5.952 -0.585 -10.632 1.00 96.25 88 THR A O 1
ATOM 687 N N . LYS A 1 89 ? -4.765 -2.486 -10.827 1.00 97.38 89 LYS A N 1
ATOM 688 C CA . LYS A 1 89 ? -5.708 -3.308 -10.045 1.00 97.38 89 LYS A CA 1
ATOM 689 C C . LYS A 1 89 ? -5.716 -2.865 -8.588 1.00 97.38 89 LYS A C 1
ATOM 691 O O . LYS A 1 89 ? -6.801 -2.670 -8.041 1.00 97.38 89 LYS A O 1
ATOM 696 N N . PHE A 1 90 ? -4.538 -2.700 -7.985 1.00 98.06 90 PHE A N 1
ATOM 697 C CA . PHE A 1 90 ? -4.390 -2.331 -6.580 1.00 98.06 90 PHE A CA 1
ATOM 698 C C . PHE A 1 90 ? -5.143 -1.033 -6.274 1.00 98.06 90 PHE A C 1
ATOM 700 O O . PHE A 1 90 ? -6.017 -1.013 -5.405 1.00 98.06 90 PHE A O 1
ATOM 707 N N . LEU A 1 91 ? -4.860 0.035 -7.030 1.00 97.44 91 LEU A N 1
ATOM 708 C CA . LEU A 1 91 ? -5.472 1.347 -6.820 1.00 97.44 91 LEU A CA 1
ATOM 709 C C . LEU A 1 91 ? -6.985 1.313 -7.067 1.00 97.44 91 LEU A C 1
ATOM 711 O O . LEU A 1 91 ? -7.753 1.802 -6.240 1.00 97.44 91 LEU A O 1
ATOM 715 N N . ALA A 1 92 ? -7.428 0.677 -8.156 1.00 97.75 92 ALA A N 1
ATOM 716 C CA . ALA A 1 92 ? -8.851 0.580 -8.475 1.00 97.75 92 ALA A CA 1
ATOM 717 C C . ALA A 1 92 ? -9.641 -0.188 -7.403 1.00 97.75 92 ALA A C 1
ATOM 719 O O . ALA A 1 92 ? -10.778 0.166 -7.084 1.00 97.75 92 ALA A O 1
ATOM 720 N N . GLN A 1 93 ? -9.058 -1.247 -6.838 1.00 97.25 93 GLN A N 1
ATOM 721 C CA . GLN A 1 93 ? -9.724 -2.064 -5.825 1.00 97.25 93 GLN A CA 1
ATOM 722 C C . GLN A 1 93 ? -9.695 -1.397 -4.452 1.00 97.25 93 GLN A C 1
ATOM 724 O O . GLN A 1 93 ? -10.691 -1.469 -3.731 1.00 97.25 93 GLN A O 1
ATOM 729 N N . LEU A 1 94 ? -8.624 -0.676 -4.109 1.00 97.19 94 LEU A N 1
ATOM 730 C CA . LEU A 1 94 ? -8.589 0.150 -2.903 1.00 97.19 94 LEU A CA 1
ATOM 731 C C . LEU A 1 94 ? -9.703 1.210 -2.936 1.00 97.19 94 LEU A C 1
ATOM 733 O O . LEU A 1 94 ? -10.477 1.331 -1.981 1.00 97.19 94 LEU A O 1
ATOM 737 N N . ASP A 1 95 ? -9.855 1.908 -4.063 1.00 97.69 95 ASP A N 1
ATOM 738 C CA . ASP A 1 95 ? -10.914 2.904 -4.253 1.00 97.69 95 ASP A CA 1
ATOM 739 C C . ASP A 1 95 ? -12.306 2.265 -4.155 1.00 97.69 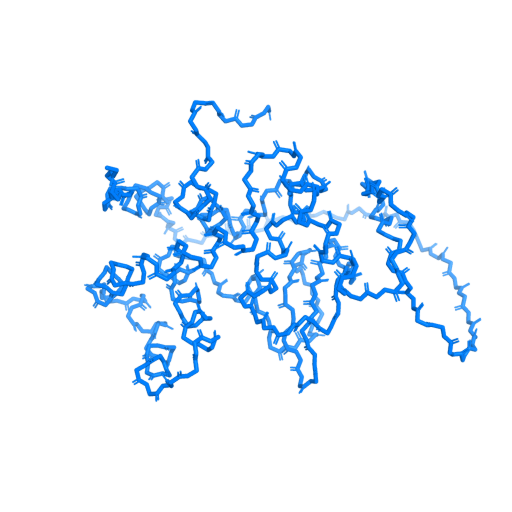95 ASP A C 1
ATOM 741 O O . ASP A 1 95 ? -13.158 2.716 -3.386 1.00 97.69 95 ASP A O 1
ATOM 745 N N . LYS A 1 96 ? -12.522 1.149 -4.861 1.00 96.81 96 LYS A N 1
ATOM 746 C CA . LYS A 1 96 ? -13.778 0.382 -4.827 1.00 96.81 96 LYS A CA 1
ATOM 747 C C . LYS A 1 96 ? -14.157 -0.068 -3.412 1.00 96.81 96 LYS A C 1
ATOM 749 O O . LYS A 1 96 ? -15.341 -0.096 -3.076 1.00 96.81 96 LYS A O 1
ATOM 754 N N . HIS A 1 97 ? -13.181 -0.432 -2.580 1.00 94.06 97 HIS A N 1
ATOM 755 C CA . HIS A 1 97 ? -13.412 -0.926 -1.220 1.00 94.06 97 HIS A CA 1
ATOM 756 C C . HIS A 1 97 ? -13.440 0.162 -0.143 1.00 94.06 97 HIS A C 1
ATOM 758 O O . HIS A 1 97 ? -13.837 -0.124 0.990 1.00 94.06 97 HIS A O 1
ATOM 764 N N . THR A 1 98 ? -13.109 1.407 -0.490 1.00 95.44 98 THR A N 1
ATOM 765 C CA . THR A 1 98 ? -12.975 2.528 0.450 1.00 95.44 98 THR A CA 1
ATOM 766 C C . THR A 1 98 ? -14.202 2.709 1.341 1.00 95.44 98 THR A C 1
ATOM 768 O O . THR A 1 98 ? -14.071 2.742 2.563 1.00 95.44 98 THR A O 1
ATOM 771 N N . SER A 1 99 ? -15.407 2.783 0.768 1.00 95.38 99 SER A N 1
ATOM 772 C CA . SER A 1 99 ? -16.629 3.035 1.547 1.00 95.38 99 SER A CA 1
ATOM 773 C C . SER A 1 99 ? -16.877 1.955 2.604 1.00 95.38 99 SER A C 1
ATOM 775 O O . SER A 1 99 ? -17.161 2.273 3.757 1.00 95.38 99 SER A O 1
ATOM 777 N N . LYS A 1 100 ? -16.700 0.681 2.232 1.00 93.50 100 LYS A N 1
ATOM 778 C CA . LYS A 1 100 ? -16.901 -0.466 3.127 1.00 93.50 100 LYS A CA 1
ATOM 779 C C . LYS A 1 100 ? -15.812 -0.553 4.197 1.00 93.50 100 LYS A C 1
ATOM 781 O O . LYS A 1 100 ? -16.108 -0.851 5.351 1.00 93.50 100 LYS A O 1
ATOM 786 N N . LEU A 1 101 ? -14.559 -0.272 3.833 1.00 94.44 101 LEU A N 1
ATOM 787 C CA . LEU A 1 101 ? -13.457 -0.190 4.793 1.00 94.44 101 LEU A CA 1
ATOM 788 C C . LEU A 1 101 ? -13.731 0.890 5.840 1.00 94.44 101 LEU A C 1
ATOM 790 O O . LEU A 1 101 ? -13.646 0.613 7.032 1.00 94.44 101 LEU A O 1
ATOM 794 N N . LEU A 1 102 ? -14.128 2.090 5.413 1.00 95.81 102 LEU A N 1
ATOM 795 C CA . LEU A 1 102 ? -14.430 3.191 6.326 1.00 95.81 102 LEU A CA 1
ATOM 796 C C . LEU A 1 102 ? -15.605 2.878 7.253 1.00 95.81 102 LEU A C 1
ATOM 798 O O . LEU A 1 102 ? -15.521 3.180 8.440 1.00 95.81 102 LEU A O 1
ATOM 802 N N . GLU A 1 103 ? -16.667 2.247 6.753 1.00 94.81 103 GLU A N 1
ATOM 803 C CA . GLU A 1 103 ? -17.797 1.799 7.575 1.00 94.81 103 GLU A CA 1
ATOM 804 C C . GLU A 1 103 ? -17.333 0.856 8.699 1.00 94.81 103 GLU A C 1
ATOM 806 O O . GLU A 1 103 ? -17.595 1.076 9.888 1.00 94.81 103 GLU A O 1
ATOM 811 N N . VAL A 1 104 ? -16.570 -0.175 8.335 1.00 91.56 104 VAL A N 1
ATOM 812 C CA . VAL A 1 104 ? -16.087 -1.188 9.276 1.00 91.56 104 VAL A CA 1
ATOM 813 C C . VAL A 1 104 ? -15.055 -0.610 10.251 1.00 91.56 104 VAL A C 1
ATOM 815 O O . VAL A 1 104 ? -15.095 -0.929 11.437 1.00 91.56 104 VAL A O 1
ATOM 818 N N . ILE A 1 105 ? -14.163 0.270 9.799 1.00 93.38 105 ILE A N 1
ATOM 819 C CA . ILE A 1 105 ? -13.161 0.915 10.656 1.00 93.38 105 ILE A CA 1
ATOM 820 C C . ILE A 1 105 ? -13.833 1.877 11.641 1.00 93.38 105 ILE A C 1
ATOM 822 O O . ILE A 1 105 ? -13.581 1.787 12.843 1.00 93.38 105 ILE A O 1
ATOM 826 N N . ARG A 1 106 ? -14.740 2.745 11.171 1.00 95.25 106 ARG A N 1
ATOM 827 C CA . ARG A 1 106 ? -15.435 3.739 12.012 1.00 95.25 106 ARG A CA 1
ATOM 828 C C . ARG A 1 106 ? -16.386 3.110 13.025 1.00 95.25 106 ARG A C 1
ATOM 830 O O . ARG A 1 106 ? -16.599 3.683 14.091 1.00 95.25 106 ARG A O 1
ATOM 837 N N . SER A 1 107 ? -16.941 1.937 12.719 1.00 94.25 107 SER A N 1
ATOM 838 C CA . SER A 1 107 ? -17.780 1.191 13.668 1.00 94.25 107 SER A CA 1
ATOM 839 C C . SER A 1 107 ? -16.989 0.553 14.816 1.00 94.25 107 SER A C 1
ATOM 841 O O . SER A 1 107 ? -17.580 0.179 15.832 1.00 94.25 107 SER A O 1
ATOM 843 N N . LYS A 1 108 ? -15.656 0.429 14.712 1.00 91.50 108 LYS A N 1
ATOM 844 C CA . LYS A 1 108 ? -14.839 -0.097 15.813 1.00 91.50 108 LYS A CA 1
ATOM 845 C C . LYS A 1 108 ? -14.637 0.943 16.908 1.00 91.50 108 LYS A C 1
ATOM 847 O O . LYS A 1 108 ? -14.385 2.114 16.655 1.00 91.50 108 LYS A O 1
ATOM 852 N N . GLY A 1 109 ? -14.698 0.472 18.153 1.00 92.44 109 GLY A N 1
ATOM 853 C CA . GLY A 1 109 ? -14.323 1.230 19.345 1.00 92.44 109 GLY A CA 1
ATOM 854 C C . GLY A 1 109 ? -12.919 0.886 19.855 1.00 92.44 109 GLY A C 1
ATOM 855 O O . GLY A 1 109 ? -12.127 0.222 19.182 1.00 92.44 109 GLY A O 1
ATOM 856 N N . GLY A 1 110 ? -12.632 1.310 21.087 1.00 95.12 110 GLY A N 1
ATOM 857 C CA . GLY A 1 110 ? -11.410 0.957 21.813 1.00 95.12 110 GLY A CA 1
ATOM 858 C C . GLY A 1 110 ? -10.127 1.420 21.117 1.00 95.12 110 GLY A C 1
ATOM 859 O O . GLY A 1 110 ? -10.082 2.499 20.530 1.00 95.12 110 GLY A O 1
ATOM 860 N N . ARG A 1 111 ? -9.087 0.576 21.168 1.00 93.00 111 ARG A N 1
ATOM 861 C CA . ARG A 1 111 ? -7.739 0.892 20.666 1.00 93.00 111 ARG A CA 1
ATOM 862 C C . ARG A 1 111 ? -7.709 1.269 19.181 1.00 93.00 111 ARG A C 1
ATOM 864 O O . ARG A 1 111 ? -6.995 2.194 18.820 1.00 93.00 111 ARG A O 1
ATOM 871 N N . VAL A 1 112 ? -8.514 0.615 18.338 1.00 93.81 112 VAL A N 1
ATOM 872 C CA . VAL A 1 112 ? -8.586 0.942 16.900 1.00 93.81 112 VAL A CA 1
ATOM 873 C C . VAL A 1 112 ? -9.127 2.353 16.689 1.00 93.81 112 VAL A C 1
ATOM 875 O O . VAL A 1 112 ? -8.547 3.104 15.914 1.00 93.81 112 VAL A O 1
ATOM 878 N N . LYS A 1 113 ? -10.199 2.738 17.396 1.00 95.88 113 LYS A N 1
ATOM 879 C CA . LYS A 1 113 ? -10.765 4.093 17.300 1.00 95.88 113 LYS A CA 1
ATOM 880 C C . LYS A 1 113 ? -9.754 5.156 17.715 1.00 95.88 113 LYS A C 1
ATOM 882 O O . LYS A 1 113 ? -9.655 6.182 17.056 1.00 95.88 113 LYS A O 1
ATOM 887 N N . GLU A 1 114 ? -9.016 4.897 18.792 1.00 97.19 114 GLU A N 1
ATOM 888 C CA . GLU A 1 114 ? -8.002 5.831 19.281 1.00 97.19 114 GLU A CA 1
ATOM 889 C C . GLU A 1 114 ? -6.848 5.974 18.280 1.00 97.19 114 GLU A C 1
ATOM 891 O O . GLU A 1 114 ? -6.515 7.082 17.877 1.00 97.19 114 GLU A O 1
ATOM 896 N N . GLN A 1 115 ? -6.298 4.855 17.798 1.00 96.56 115 GLN A N 1
ATOM 897 C CA . GLN A 1 115 ? -5.154 4.860 16.881 1.00 96.56 115 GLN A CA 1
ATOM 898 C C . GLN A 1 115 ? -5.494 5.405 15.484 1.00 96.56 115 GLN A C 1
ATOM 900 O O . GLN A 1 115 ? -4.638 6.003 14.845 1.00 96.56 115 GLN A O 1
ATOM 905 N N . THR A 1 116 ? -6.731 5.232 15.005 1.00 97.31 116 THR A N 1
ATOM 906 C CA . THR A 1 116 ? -7.161 5.738 13.684 1.00 97.31 116 THR A CA 1
ATOM 907 C C . THR A 1 116 ? -7.637 7.192 13.708 1.00 97.31 116 THR A C 1
ATOM 909 O O . THR A 1 116 ? -7.837 7.777 12.647 1.00 97.31 116 THR A O 1
ATOM 912 N N . LYS A 1 117 ? -7.813 7.804 14.888 1.00 97.44 117 LYS A N 1
ATOM 913 C CA . LYS A 1 117 ? -8.472 9.110 15.044 1.00 97.44 117 LYS A CA 1
ATOM 914 C C . LYS A 1 117 ? -7.835 10.221 14.203 1.00 97.44 117 LYS A C 1
ATOM 916 O O . LYS A 1 117 ? -8.544 10.880 13.449 1.00 97.44 117 LYS A O 1
ATOM 921 N N . ALA A 1 118 ? -6.521 10.418 14.323 1.00 97.31 118 ALA A N 1
ATOM 922 C CA . ALA A 1 118 ? -5.807 11.468 13.591 1.00 97.31 118 ALA A CA 1
ATOM 923 C C . ALA A 1 118 ? -5.811 11.206 12.076 1.00 97.31 118 ALA A C 1
ATOM 925 O O . ALA A 1 118 ? -6.095 12.102 11.288 1.00 97.31 118 ALA A O 1
ATOM 926 N N . THR A 1 119 ? -5.582 9.956 11.665 1.00 96.88 119 THR A N 1
ATOM 927 C CA . THR A 1 119 ? -5.596 9.552 10.252 1.00 96.88 119 THR A CA 1
ATOM 928 C C . THR A 1 119 ? -6.964 9.761 9.601 1.00 96.88 119 THR A C 1
ATOM 930 O O . THR A 1 119 ? -7.047 10.250 8.478 1.00 96.88 119 THR A O 1
ATOM 933 N N . LEU A 1 120 ? -8.052 9.424 10.301 1.00 97.44 120 LEU A N 1
ATOM 934 C CA . LEU A 1 120 ? -9.409 9.631 9.793 1.00 97.44 120 LEU A CA 1
ATOM 935 C C . LEU A 1 120 ? -9.789 11.112 9.731 1.00 97.44 120 LEU A C 1
ATOM 937 O O . LEU A 1 120 ? -10.519 11.492 8.822 1.00 97.44 120 LEU A O 1
ATOM 941 N N . GLN A 1 121 ? -9.273 11.943 10.641 1.00 97.88 121 GLN A N 1
ATOM 942 C CA . GLN A 1 121 ? -9.453 13.391 10.558 1.00 97.88 121 GLN A CA 1
ATOM 943 C C . GLN A 1 121 ? -8.807 13.955 9.283 1.00 97.88 121 GLN A C 1
ATOM 945 O O . GLN A 1 121 ? -9.479 14.638 8.516 1.00 97.88 121 GLN A O 1
ATOM 950 N N . VAL A 1 122 ? -7.546 13.602 9.005 1.00 97.81 122 VAL A N 1
ATOM 951 C CA . VAL A 1 122 ? -6.858 14.015 7.767 1.00 97.81 122 VAL A CA 1
ATOM 952 C C . VAL A 1 122 ? -7.628 13.547 6.528 1.00 97.81 122 VAL A C 1
ATOM 954 O O . VAL A 1 122 ? -7.820 14.313 5.586 1.00 97.81 122 VAL A O 1
ATOM 957 N N . LEU A 1 123 ? -8.124 12.306 6.541 1.00 97.38 123 LEU A N 1
ATOM 958 C CA . LEU A 1 123 ? -8.929 11.740 5.454 1.00 97.38 123 LEU A CA 1
ATOM 959 C C . LEU A 1 123 ? -1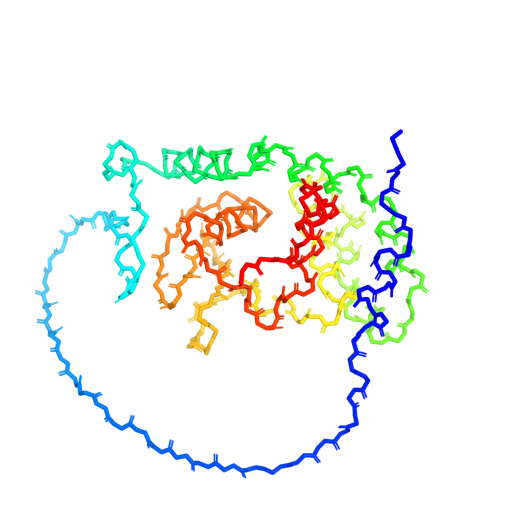0.220 12.523 5.179 1.00 97.38 123 LEU A C 1
ATOM 961 O O . LEU A 1 123 ? -10.646 12.598 4.024 1.00 97.38 123 LEU A O 1
ATOM 965 N N . ASP A 1 124 ? -10.866 13.051 6.218 1.00 96.75 124 ASP A N 1
ATOM 966 C CA . ASP A 1 124 ? -12.108 13.819 6.096 1.00 96.75 124 ASP A CA 1
ATOM 967 C C . ASP A 1 124 ? -11.870 15.246 5.580 1.00 96.75 124 ASP A C 1
ATOM 969 O O . ASP A 1 124 ? -12.755 15.824 4.951 1.00 96.75 124 ASP A O 1
ATOM 973 N N . GLU A 1 125 ? -10.674 15.793 5.800 1.00 97.50 125 GLU A N 1
ATOM 974 C CA . GLU A 1 125 ? -10.302 17.158 5.410 1.00 97.50 125 GLU A CA 1
ATOM 975 C C . GLU A 1 125 ? -9.649 17.228 4.016 1.00 97.50 125 GLU A C 1
ATOM 977 O O . GLU A 1 125 ? -9.787 18.231 3.314 1.00 97.50 125 GLU A O 1
ATOM 982 N N . THR A 1 126 ? -8.950 16.173 3.585 1.00 96.69 126 THR A N 1
ATOM 983 C CA . THR A 1 126 ? -8.187 16.187 2.328 1.00 96.69 126 THR A CA 1
ATOM 984 C C . THR A 1 126 ? -9.019 15.880 1.076 1.00 96.69 126 THR A C 1
ATOM 986 O O . THR A 1 126 ? -9.832 14.946 1.029 1.00 96.69 126 THR A O 1
ATOM 989 N N . VAL A 1 127 ? -8.747 16.641 0.009 1.00 96.31 127 VAL A N 1
ATOM 990 C CA . VAL A 1 127 ? -9.255 16.409 -1.356 1.00 96.31 127 VAL A CA 1
ATOM 991 C C . VAL A 1 127 ? -8.266 15.639 -2.238 1.00 96.31 127 VAL A C 1
ATOM 993 O O . VAL A 1 127 ? -8.634 15.207 -3.329 1.00 96.31 127 VAL A O 1
ATOM 996 N N . ASP A 1 128 ? -7.026 15.448 -1.778 1.00 97.06 128 ASP A N 1
ATOM 997 C CA . ASP A 1 128 ? -5.983 14.759 -2.536 1.00 97.06 128 ASP A CA 1
ATOM 998 C C . ASP A 1 128 ? -6.199 13.243 -2.488 1.00 97.06 128 ASP A C 1
ATOM 1000 O O . ASP A 1 128 ? -6.146 12.617 -1.426 1.00 97.06 128 ASP A O 1
ATOM 1004 N N . ILE A 1 129 ? -6.433 12.630 -3.650 1.00 96.06 129 ILE A N 1
ATOM 1005 C CA . ILE A 1 129 ? -6.703 11.194 -3.755 1.00 96.06 129 ILE A CA 1
ATOM 1006 C C . ILE A 1 129 ? -5.551 10.327 -3.231 1.00 96.06 129 ILE A C 1
ATOM 1008 O O . ILE A 1 129 ? -5.798 9.249 -2.690 1.00 96.06 129 ILE A O 1
ATOM 1012 N N . THR A 1 130 ? -4.307 10.789 -3.349 1.00 95.75 130 THR A N 1
ATOM 1013 C CA . THR A 1 130 ? -3.120 10.058 -2.895 1.00 95.75 130 THR A CA 1
ATOM 1014 C C . THR A 1 130 ? -3.073 10.018 -1.368 1.00 95.75 130 THR A C 1
ATOM 1016 O O . THR A 1 130 ? -2.990 8.931 -0.793 1.00 95.75 130 THR A O 1
ATOM 1019 N N . ILE A 1 131 ? -3.301 11.162 -0.711 1.00 96.25 131 ILE A N 1
ATOM 1020 C CA . ILE A 1 131 ? -3.400 11.279 0.753 1.00 96.25 131 ILE A CA 1
ATOM 1021 C C . ILE A 1 131 ? -4.601 10.486 1.278 1.00 96.25 131 ILE A C 1
ATOM 1023 O O . ILE A 1 131 ? -4.507 9.798 2.296 1.00 96.25 131 ILE A O 1
ATOM 1027 N N . ARG A 1 132 ? -5.743 10.529 0.576 1.00 97.88 132 ARG A N 1
ATOM 1028 C CA . ARG A 1 132 ? -6.932 9.744 0.946 1.00 97.88 132 ARG A CA 1
ATOM 1029 C C . ARG A 1 132 ? -6.627 8.249 0.943 1.00 97.88 132 ARG A C 1
ATOM 1031 O O . ARG A 1 132 ? -6.895 7.577 1.938 1.00 97.88 132 ARG A O 1
ATOM 1038 N N . ARG A 1 133 ? -6.057 7.734 -0.151 1.00 98.06 133 ARG A N 1
ATOM 1039 C CA . ARG A 1 133 ? -5.667 6.322 -0.286 1.00 98.06 133 ARG A CA 1
ATOM 1040 C C . ARG A 1 133 ? -4.647 5.916 0.781 1.00 98.06 133 ARG A C 1
ATOM 1042 O O . ARG A 1 133 ? -4.796 4.848 1.372 1.00 98.06 133 ARG A O 1
ATOM 1049 N N . GLU A 1 134 ? -3.680 6.779 1.092 1.00 97.19 134 GLU A N 1
ATOM 1050 C CA . GLU A 1 134 ? -2.711 6.549 2.169 1.00 97.19 134 GLU A CA 1
ATOM 1051 C C . GLU A 1 134 ? -3.407 6.417 3.527 1.00 97.19 134 GLU A C 1
ATOM 1053 O O . GLU A 1 134 ? -3.188 5.443 4.249 1.00 97.19 134 GLU A O 1
ATOM 1058 N N . CYS A 1 135 ? -4.297 7.354 3.863 1.00 98.06 135 CYS A N 1
ATOM 1059 C CA . CYS A 1 135 ? -5.032 7.331 5.123 1.00 98.06 135 CYS A CA 1
ATOM 1060 C C . CYS A 1 135 ? -5.907 6.076 5.258 1.00 98.06 135 CYS A C 1
ATOM 1062 O O . CYS A 1 135 ? -5.993 5.493 6.344 1.00 98.06 135 CYS A O 1
ATOM 1064 N N . ILE A 1 136 ? -6.533 5.630 4.165 1.00 98.06 136 ILE A N 1
ATOM 1065 C CA . ILE A 1 136 ? -7.317 4.386 4.130 1.00 98.06 136 ILE A CA 1
ATOM 1066 C C . ILE A 1 136 ? -6.412 3.188 4.414 1.00 98.06 136 ILE A C 1
ATOM 1068 O O . ILE A 1 136 ? -6.760 2.348 5.243 1.00 98.06 136 ILE A O 1
ATOM 1072 N N . PHE A 1 137 ? -5.242 3.126 3.775 1.00 97.88 137 PHE A N 1
ATOM 1073 C CA . PHE A 1 137 ? -4.308 2.019 3.950 1.00 97.88 137 PHE A CA 1
ATOM 1074 C C . PHE A 1 137 ? -3.704 1.983 5.364 1.00 97.88 137 PHE A C 1
ATOM 1076 O O . PHE A 1 137 ? -3.734 0.941 6.018 1.00 97.88 137 PHE A O 1
ATOM 1083 N N . LYS A 1 138 ? -3.264 3.130 5.903 1.00 97.62 138 LYS A N 1
ATOM 1084 C CA . LYS A 1 138 ? -2.813 3.252 7.304 1.00 97.62 138 LYS A CA 1
ATOM 1085 C C . LYS A 1 138 ? -3.911 2.810 8.283 1.00 97.62 138 LYS A C 1
ATOM 1087 O O . LYS A 1 138 ? -3.649 2.066 9.227 1.00 97.62 138 LYS A O 1
ATOM 1092 N N . SER A 1 139 ? -5.162 3.204 8.032 1.00 97.56 139 SER A N 1
ATOM 1093 C CA . SER A 1 139 ? -6.306 2.811 8.869 1.00 97.56 139 SER A CA 1
ATOM 1094 C C . SER A 1 139 ? -6.624 1.313 8.781 1.00 97.56 139 SER A C 1
ATOM 1096 O O . SER A 1 139 ? -7.008 0.712 9.786 1.00 97.56 139 SER A O 1
ATOM 1098 N N . LEU A 1 140 ? -6.446 0.699 7.606 1.00 96.75 140 LEU A N 1
ATOM 1099 C CA . LEU A 1 140 ? -6.574 -0.745 7.402 1.00 96.75 140 LEU A CA 1
ATOM 1100 C C . LEU A 1 140 ? -5.545 -1.520 8.237 1.00 96.75 140 LEU A C 1
ATOM 1102 O O . LEU A 1 140 ? -5.942 -2.437 8.955 1.00 96.75 140 LEU A O 1
ATOM 1106 N N . MET A 1 141 ? -4.267 -1.128 8.203 1.00 96.81 141 MET A N 1
ATOM 1107 C CA . MET A 1 141 ? -3.215 -1.770 9.008 1.00 96.81 141 MET A CA 1
ATOM 1108 C C . MET A 1 141 ? -3.577 -1.764 10.500 1.00 96.81 141 MET A C 1
ATOM 1110 O O . MET A 1 141 ? -3.632 -2.810 11.151 1.00 96.81 141 MET A O 1
ATOM 1114 N N . ILE A 1 142 ? -3.957 -0.590 11.021 1.00 96.06 142 ILE A N 1
ATOM 1115 C CA . ILE A 1 142 ? -4.380 -0.424 12.419 1.00 96.06 142 ILE A CA 1
ATOM 1116 C C . ILE A 1 142 ? -5.594 -1.306 12.737 1.00 96.06 142 ILE A C 1
ATOM 1118 O O . ILE A 1 142 ? -5.667 -1.924 13.803 1.00 96.06 142 ILE A O 1
ATOM 1122 N N . TYR A 1 143 ? -6.565 -1.380 11.824 1.00 95.44 143 TYR A N 1
ATOM 1123 C CA . TYR A 1 143 ? -7.758 -2.204 11.997 1.00 95.44 143 TYR A CA 1
ATOM 1124 C C . TYR A 1 143 ? -7.443 -3.703 12.081 1.00 95.44 143 TYR A C 1
ATOM 1126 O O . TYR A 1 143 ? -8.099 -4.412 12.856 1.00 95.44 143 TYR A O 1
ATOM 1134 N N . LEU A 1 144 ? -6.457 -4.163 11.307 1.00 93.25 144 LEU A N 1
ATOM 1135 C CA . LEU A 1 144 ? -5.946 -5.535 11.310 1.00 93.25 144 LEU A CA 1
ATOM 1136 C C . LEU A 1 144 ? -5.033 -5.828 12.511 1.00 93.25 144 LEU A C 1
ATOM 1138 O O . LEU A 1 144 ? -4.693 -6.980 12.748 1.00 93.25 144 LEU A O 1
ATOM 1142 N N . GLY A 1 145 ? -4.713 -4.815 13.321 1.00 91.62 145 GLY A N 1
ATOM 1143 C CA . GLY A 1 145 ? -3.884 -4.958 14.516 1.00 91.62 145 GLY A CA 1
ATOM 1144 C C . GLY A 1 145 ? -2.386 -4.825 14.249 1.00 91.62 145 GLY A C 1
ATOM 1145 O O . GLY A 1 145 ? -1.603 -5.023 15.176 1.00 91.62 145 GLY A O 1
ATOM 1146 N N . GLU A 1 146 ? -1.996 -4.442 13.034 1.00 92.44 146 GLU A N 1
ATOM 1147 C CA . GLU A 1 146 ? -0.604 -4.286 12.621 1.00 92.44 146 GLU A CA 1
ATOM 1148 C C . GLU A 1 146 ? -0.171 -2.814 12.752 1.00 92.44 146 GLU A C 1
ATOM 1150 O O . GLU A 1 146 ? -0.817 -1.919 12.197 1.00 92.44 146 GLU A O 1
ATOM 1155 N N . PRO A 1 147 ? 0.898 -2.518 13.514 1.00 91.00 147 PRO A N 1
ATOM 1156 C CA . PRO A 1 147 ? 1.419 -1.161 13.628 1.00 91.00 147 PRO A CA 1
ATOM 1157 C C . PRO A 1 147 ? 1.886 -0.598 12.282 1.00 91.00 147 PRO A C 1
ATOM 1159 O O . PRO A 1 147 ? 2.655 -1.235 11.568 1.00 91.00 147 PRO A O 1
ATOM 1162 N N . VAL A 1 148 ? 1.480 0.638 11.973 1.00 93.75 148 VAL A N 1
ATOM 1163 C CA . VAL A 1 148 ? 1.840 1.325 10.716 1.00 93.75 148 VAL A CA 1
ATOM 1164 C C . VAL A 1 148 ? 3.356 1.401 10.522 1.00 93.75 148 VAL A C 1
ATOM 1166 O O . VAL A 1 148 ? 3.837 1.129 9.427 1.00 93.75 148 VAL A O 1
ATOM 1169 N N . HIS A 1 149 ? 4.108 1.678 11.593 1.00 91.44 149 HIS A N 1
ATOM 1170 C CA . HIS A 1 149 ? 5.565 1.844 11.553 1.00 91.44 149 HIS A CA 1
ATOM 1171 C C . HIS A 1 149 ? 6.344 0.573 11.190 1.00 91.44 149 HIS A C 1
ATOM 1173 O O . HIS A 1 149 ? 7.529 0.667 10.896 1.00 91.44 149 HIS A O 1
ATOM 1179 N N . HIS A 1 150 ? 5.712 -0.606 11.182 1.00 90.00 150 HIS A N 1
ATOM 1180 C CA . HIS A 1 150 ? 6.354 -1.817 10.664 1.00 90.00 150 HIS A CA 1
ATOM 1181 C C . HIS A 1 150 ? 6.488 -1.815 9.136 1.00 90.00 150 HIS A C 1
ATOM 1183 O O . HIS A 1 150 ? 7.309 -2.562 8.617 1.00 90.00 150 HIS A O 1
ATOM 1189 N N . LEU A 1 151 ? 5.683 -1.019 8.419 1.00 93.06 151 LEU A N 1
ATOM 1190 C CA . LEU A 1 151 ? 5.810 -0.845 6.969 1.00 93.06 151 LEU A CA 1
ATOM 1191 C C . LEU A 1 151 ? 6.130 0.594 6.589 1.00 93.06 151 LEU A C 1
ATOM 1193 O O . LEU A 1 151 ? 6.957 0.777 5.721 1.00 93.06 151 LEU A O 1
ATOM 1197 N N . ILE A 1 152 ? 5.487 1.602 7.179 1.00 93.56 152 ILE A N 1
ATOM 1198 C CA . ILE A 1 152 ? 5.614 3.009 6.768 1.00 93.56 152 ILE A CA 1
ATOM 1199 C C . ILE A 1 152 ? 6.246 3.810 7.908 1.00 93.56 152 ILE A C 1
ATOM 1201 O O . ILE A 1 152 ? 5.618 3.987 8.953 1.00 93.56 152 ILE A O 1
ATOM 1205 N N . LYS A 1 153 ? 7.469 4.302 7.700 1.00 90.12 153 LYS A N 1
ATOM 1206 C CA . LYS A 1 153 ? 8.272 5.054 8.678 1.00 90.12 153 LYS A CA 1
ATOM 1207 C C . LYS A 1 153 ? 8.433 6.509 8.250 1.00 90.12 153 LYS A C 1
ATOM 1209 O O . LYS A 1 153 ? 8.499 6.788 7.058 1.00 90.12 153 LYS A O 1
ATOM 1214 N N . GLU A 1 154 ? 8.503 7.418 9.219 1.00 83.00 154 GLU A N 1
ATOM 1215 C CA . GLU A 1 154 ? 8.633 8.869 8.983 1.00 83.00 154 GLU A CA 1
ATOM 1216 C C . GLU A 1 154 ? 10.092 9.375 9.078 1.00 83.00 154 GLU A C 1
ATOM 1218 O O . GLU A 1 154 ? 10.324 10.573 8.957 1.00 83.00 154 GLU A O 1
ATOM 1223 N N . ASP A 1 155 ? 11.081 8.485 9.256 1.00 72.69 155 ASP A N 1
ATOM 1224 C CA . ASP A 1 155 ? 12.520 8.748 9.079 1.00 72.69 155 ASP A CA 1
ATOM 1225 C C . ASP A 1 155 ? 13.349 7.438 9.004 1.00 72.69 155 ASP A C 1
ATOM 1227 O O . ASP A 1 155 ? 12.820 6.333 9.161 1.00 72.69 155 ASP A O 1
ATOM 1231 N N . MET A 1 156 ? 14.659 7.576 8.751 1.00 62.41 156 MET A N 1
ATOM 1232 C CA . MET A 1 156 ? 15.670 6.503 8.733 1.00 62.41 156 MET A CA 1
ATOM 1233 C C . MET A 1 156 ? 16.328 6.286 10.114 1.00 62.41 156 MET A C 1
ATOM 1235 O O . MET A 1 156 ? 17.556 6.292 10.223 1.00 62.41 156 MET A O 1
ATOM 1239 N N . GLN A 1 157 ? 15.567 6.125 11.198 1.00 58.44 157 GLN A N 1
ATOM 1240 C CA . GLN A 1 157 ? 16.161 5.616 12.447 1.00 58.44 157 GLN A CA 1
ATOM 1241 C C . GLN A 1 157 ? 16.673 4.173 12.271 1.00 58.44 157 GLN A C 1
ATOM 1243 O O . GLN A 1 157 ? 16.166 3.431 11.429 1.00 58.44 157 GLN A O 1
ATOM 1248 N N . GLU A 1 158 ? 17.707 3.789 13.037 1.00 54.69 158 GLU A N 1
ATOM 1249 C CA . GLU A 1 158 ? 18.375 2.477 12.955 1.00 54.69 158 GLU A CA 1
ATOM 1250 C C . GLU A 1 158 ? 17.343 1.334 12.899 1.00 54.69 158 GLU A C 1
ATOM 1252 O O . GLU A 1 158 ? 16.592 1.081 13.842 1.00 54.69 158 GLU A O 1
ATOM 1257 N N . ASN A 1 159 ? 17.249 0.693 11.731 1.00 54.59 159 ASN A N 1
ATOM 1258 C CA . ASN A 1 159 ? 16.134 -0.180 11.389 1.00 54.59 159 ASN A CA 1
ATOM 1259 C C . ASN A 1 159 ? 16.347 -1.600 11.928 1.00 54.59 159 ASN A C 1
ATOM 1261 O O . ASN A 1 159 ? 17.183 -2.342 11.421 1.00 54.59 159 ASN A O 1
ATOM 1265 N N . GLU A 1 160 ? 15.513 -2.023 12.881 1.00 59.62 160 GLU A N 1
ATOM 1266 C CA . GLU A 1 160 ? 15.320 -3.453 13.177 1.00 59.62 160 GLU A CA 1
ATOM 1267 C C . GLU A 1 160 ? 14.495 -4.159 12.088 1.00 59.62 160 GLU A C 1
ATOM 1269 O O . GLU A 1 160 ? 14.598 -5.373 11.904 1.00 59.62 160 GLU A O 1
ATOM 1274 N N . ASP A 1 161 ? 13.648 -3.413 11.368 1.00 67.19 161 ASP A N 1
ATOM 1275 C CA . ASP A 1 161 ? 12.779 -3.995 10.350 1.00 67.19 161 ASP A CA 1
ATOM 1276 C C . ASP A 1 161 ? 13.523 -4.162 9.033 1.00 67.19 161 ASP A C 1
ATOM 1278 O O . ASP A 1 161 ? 13.949 -3.213 8.378 1.00 67.19 161 ASP A O 1
ATOM 1282 N N . THR A 1 162 ? 13.605 -5.419 8.636 1.00 73.94 162 THR A N 1
ATOM 1283 C CA . THR A 1 162 ? 14.237 -5.909 7.421 1.00 73.94 162 THR A CA 1
ATOM 1284 C C . THR A 1 162 ? 13.551 -5.376 6.150 1.00 73.94 162 THR A C 1
ATOM 1286 O O . THR A 1 162 ? 14.190 -5.262 5.115 1.00 73.94 162 THR A O 1
ATOM 1289 N N . MET A 1 163 ? 12.267 -5.010 6.214 1.00 85.25 163 MET A N 1
ATOM 1290 C CA . MET A 1 163 ? 11.454 -4.555 5.080 1.00 85.25 163 MET A CA 1
ATOM 1291 C C . MET A 1 163 ? 10.628 -3.331 5.471 1.00 85.25 163 MET A C 1
ATOM 1293 O O . MET A 1 163 ? 9.833 -3.425 6.405 1.00 85.25 163 MET A O 1
ATOM 1297 N N . ALA A 1 164 ? 10.797 -2.207 4.773 1.00 90.00 164 ALA A N 1
ATOM 1298 C CA . ALA A 1 164 ? 10.137 -0.951 5.129 1.00 90.00 164 ALA A CA 1
ATOM 1299 C C . ALA A 1 164 ? 9.980 0.008 3.938 1.00 90.00 164 ALA A C 1
ATOM 1301 O O . ALA A 1 164 ? 10.705 -0.061 2.953 1.00 90.00 164 ALA A O 1
ATOM 1302 N N . ILE A 1 165 ? 9.043 0.936 4.072 1.00 92.88 165 ILE A N 1
ATOM 1303 C CA . ILE A 1 165 ? 8.835 2.131 3.261 1.00 92.88 165 ILE A CA 1
ATOM 1304 C C . ILE A 1 165 ? 9.174 3.309 4.165 1.00 92.88 165 ILE A C 1
ATOM 1306 O O . ILE A 1 165 ? 8.562 3.480 5.221 1.00 92.88 165 ILE A O 1
ATOM 1310 N N . VAL A 1 166 ? 10.141 4.117 3.763 1.00 90.56 166 VAL A N 1
ATOM 1311 C CA . VAL A 1 166 ? 10.575 5.282 4.529 1.00 90.56 166 VAL A CA 1
ATOM 1312 C C . VAL A 1 166 ? 10.149 6.531 3.781 1.00 90.56 166 VAL A C 1
ATOM 1314 O O . VAL A 1 166 ? 10.507 6.720 2.623 1.00 90.56 166 VAL A O 1
ATOM 1317 N N . SER A 1 167 ? 9.333 7.349 4.437 1.00 89.12 167 SER A N 1
ATOM 1318 C CA . SER A 1 167 ? 8.851 8.632 3.943 1.00 89.12 167 SER A CA 1
ATOM 1319 C C . SER A 1 167 ? 9.702 9.735 4.557 1.00 89.12 167 SER A C 1
ATOM 1321 O O . SER A 1 167 ? 9.436 10.164 5.678 1.00 89.12 167 SER A O 1
ATOM 1323 N N . GLY A 1 168 ? 10.741 10.159 3.842 1.00 80.56 168 GLY A N 1
ATOM 1324 C CA . GLY A 1 168 ? 11.579 11.283 4.235 1.00 80.56 168 GLY A CA 1
ATOM 1325 C C . GLY A 1 168 ? 10.939 12.633 3.912 1.00 80.56 168 GLY A C 1
ATOM 1326 O O . GLY A 1 168 ? 9.797 12.729 3.460 1.00 80.56 168 GLY A O 1
ATOM 1327 N N . THR A 1 169 ? 11.701 13.704 4.136 1.00 73.44 169 THR A N 1
ATOM 1328 C CA . THR A 1 169 ? 11.281 15.076 3.811 1.00 73.44 169 THR A CA 1
ATOM 1329 C C . THR A 1 169 ? 11.290 15.371 2.314 1.00 73.44 169 THR A C 1
ATOM 1331 O O . THR A 1 169 ? 10.601 16.291 1.882 1.00 73.44 169 THR A O 1
ATOM 1334 N N . GLU A 1 170 ? 12.085 14.632 1.539 1.00 76.56 170 GLU A N 1
ATOM 1335 C CA . GLU A 1 170 ? 12.307 14.889 0.111 1.00 76.56 170 GLU A CA 1
ATOM 1336 C C . GLU A 1 170 ? 11.854 13.723 -0.772 1.00 76.56 170 GLU A C 1
ATOM 1338 O O . GLU A 1 170 ? 11.402 13.948 -1.893 1.00 76.56 170 GLU A O 1
ATOM 1343 N N . ASP A 1 171 ? 11.925 12.491 -0.269 1.00 86.06 171 ASP A N 1
ATOM 1344 C CA . ASP A 1 171 ? 11.677 11.288 -1.049 1.00 86.06 171 ASP A CA 1
ATOM 1345 C C . ASP A 1 171 ? 11.020 10.158 -0.244 1.00 86.06 171 ASP A C 1
ATOM 1347 O O . ASP A 1 171 ? 11.033 10.114 0.988 1.00 86.06 171 ASP A O 1
ATOM 1351 N N . ILE A 1 172 ? 10.427 9.217 -0.984 1.00 91.00 172 ILE A N 1
ATOM 1352 C CA . ILE A 1 172 ? 9.931 7.950 -0.451 1.00 91.00 172 ILE A CA 1
ATOM 1353 C C . ILE A 1 172 ? 10.833 6.837 -0.966 1.00 91.00 172 ILE A C 1
ATOM 1355 O O . ILE A 1 172 ? 11.055 6.702 -2.173 1.00 91.00 172 ILE A O 1
ATOM 1359 N N . GLN A 1 173 ? 11.324 6.027 -0.038 1.00 88.88 173 GLN A N 1
ATOM 1360 C CA . GLN A 1 173 ? 12.250 4.935 -0.292 1.00 88.88 173 GLN A CA 1
ATOM 1361 C C . GLN A 1 173 ? 11.640 3.601 0.134 1.00 88.88 173 GLN A C 1
ATOM 1363 O O . GLN A 1 173 ? 10.851 3.538 1.076 1.00 88.88 173 GLN A O 1
ATOM 1368 N N . ILE A 1 174 ? 12.017 2.518 -0.540 1.00 89.75 174 ILE A N 1
ATOM 1369 C CA . ILE A 1 174 ? 11.634 1.150 -0.179 1.00 89.75 174 ILE A CA 1
ATOM 1370 C C . ILE A 1 174 ? 12.899 0.379 0.144 1.00 89.75 174 ILE A C 1
ATOM 1372 O O . ILE A 1 174 ? 13.819 0.351 -0.665 1.00 89.75 174 ILE A O 1
ATOM 1376 N N . PHE A 1 175 ? 12.910 -0.289 1.288 1.00 86.25 175 PHE A N 1
ATOM 1377 C CA . PHE A 1 175 ? 13.992 -1.132 1.766 1.00 86.25 175 PHE A CA 1
ATOM 1378 C C . PHE A 1 175 ? 13.542 -2.589 1.836 1.00 86.25 175 PHE A C 1
ATOM 1380 O O . PHE A 1 175 ? 12.458 -2.884 2.347 1.00 86.25 175 PHE A O 1
ATOM 1387 N N . ILE A 1 176 ? 14.398 -3.496 1.366 1.00 85.06 176 ILE A N 1
ATOM 1388 C CA . ILE A 1 176 ? 14.255 -4.950 1.498 1.00 85.06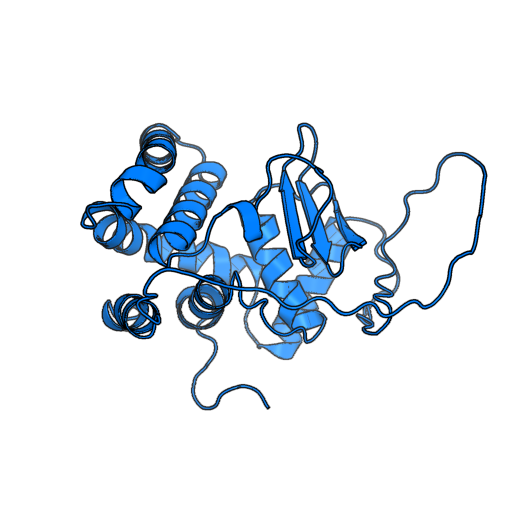 176 ILE A CA 1
ATOM 1389 C C . ILE A 1 176 ? 15.585 -5.508 2.012 1.00 85.06 176 ILE A C 1
ATOM 1391 O O . ILE A 1 176 ? 16.650 -5.133 1.535 1.00 85.06 176 ILE A O 1
ATOM 1395 N N . ASP A 1 177 ? 15.528 -6.369 3.019 1.00 81.12 177 ASP A N 1
ATOM 1396 C CA . ASP A 1 177 ? 16.662 -6.831 3.823 1.00 81.12 177 ASP A CA 1
ATOM 1397 C C . ASP A 1 177 ? 17.669 -5.736 4.212 1.00 81.12 177 ASP A C 1
ATOM 1399 O O . ASP A 1 177 ? 18.882 -5.903 4.102 1.00 81.12 177 ASP A O 1
ATOM 1403 N N . GLY A 1 178 ? 17.150 -4.582 4.653 1.00 77.38 178 GLY A N 1
ATOM 1404 C CA . GLY A 1 178 ? 17.955 -3.418 5.051 1.00 77.38 178 GLY A CA 1
ATOM 1405 C C . GLY A 1 178 ? 18.678 -2.714 3.896 1.00 77.38 178 GLY A C 1
ATOM 1406 O O . GLY A 1 178 ? 19.408 -1.753 4.125 1.00 77.38 178 GLY A O 1
ATOM 1407 N N . THR A 1 179 ? 18.464 -3.164 2.661 1.00 78.31 179 THR A N 1
ATOM 1408 C CA . THR A 1 179 ? 19.027 -2.574 1.447 1.00 78.31 179 THR A CA 1
ATOM 1409 C C . THR A 1 179 ? 17.976 -1.696 0.789 1.00 78.31 179 THR A C 1
ATOM 1411 O O . THR A 1 179 ? 16.837 -2.125 0.610 1.00 78.31 179 THR A O 1
ATOM 1414 N N . GLU A 1 180 ? 18.341 -0.468 0.430 1.00 83.38 180 GLU A N 1
ATOM 1415 C CA . GLU A 1 180 ? 17.477 0.399 -0.371 1.00 83.38 180 GLU A CA 1
ATOM 1416 C C . GLU A 1 180 ? 17.254 -0.247 -1.738 1.00 83.38 180 GLU A C 1
ATOM 1418 O O . GLU A 1 180 ? 18.219 -0.591 -2.409 1.00 83.38 180 GLU A O 1
ATOM 1423 N N . VAL A 1 181 ? 15.989 -0.429 -2.116 1.00 80.50 181 VAL A N 1
ATOM 1424 C CA . VAL A 1 181 ? 15.520 -1.019 -3.375 1.00 80.50 181 VAL A CA 1
ATOM 1425 C C . VAL A 1 181 ? 14.903 0.046 -4.276 1.00 80.50 181 VAL A C 1
ATOM 1427 O O . VAL A 1 181 ? 15.170 0.085 -5.461 1.00 80.50 181 VAL A O 1
ATOM 1430 N N . LEU A 1 182 ? 14.087 0.953 -3.760 1.00 85.62 182 LEU A N 1
ATOM 1431 C CA . LEU A 1 182 ? 13.527 2.043 -4.568 1.00 85.62 182 LEU A CA 1
ATOM 1432 C C . LEU A 1 182 ? 13.723 3.363 -3.843 1.00 85.62 182 LEU A C 1
ATOM 1434 O O . LEU A 1 182 ? 13.701 3.394 -2.616 1.00 85.62 182 LEU A O 1
ATOM 1438 N N . ARG A 1 183 ? 13.855 4.442 -4.610 1.00 86.44 183 ARG A N 1
ATOM 1439 C CA . ARG A 1 183 ? 13.958 5.822 -4.134 1.00 86.44 183 ARG A CA 1
ATOM 1440 C C . ARG A 1 183 ? 13.086 6.722 -5.003 1.00 86.44 183 ARG A C 1
ATOM 1442 O O . ARG A 1 183 ? 12.762 6.338 -6.123 1.00 86.44 183 ARG A O 1
ATOM 1449 N N . GLU A 1 184 ? 12.715 7.895 -4.485 1.00 87.62 184 GLU A N 1
ATOM 1450 C CA . GLU A 1 184 ? 11.920 8.905 -5.202 1.00 87.62 184 GLU A CA 1
ATOM 1451 C C . GLU A 1 184 ? 10.539 8.381 -5.633 1.00 87.62 184 GLU A C 1
ATOM 1453 O O . GLU A 1 184 ? 9.950 8.841 -6.611 1.00 87.62 184 GLU A O 1
ATOM 1458 N N . VAL A 1 185 ? 9.984 7.417 -4.888 1.00 90.81 185 VAL A N 1
ATOM 1459 C CA . VAL A 1 185 ? 8.654 6.886 -5.194 1.00 90.81 185 VAL A CA 1
ATOM 1460 C C . VAL A 1 185 ? 7.610 8.002 -5.009 1.00 90.81 185 VAL A C 1
ATOM 1462 O O . VAL A 1 185 ? 7.613 8.657 -3.969 1.00 90.81 185 VAL A O 1
ATOM 1465 N N . PRO A 1 186 ? 6.680 8.231 -5.958 1.00 91.25 186 PRO A N 1
ATOM 1466 C CA . PRO A 1 186 ? 5.852 9.442 -5.939 1.00 91.25 186 PRO A CA 1
ATOM 1467 C C . PRO A 1 186 ? 4.892 9.568 -4.751 1.00 91.25 186 PRO A C 1
ATOM 1469 O O . PRO A 1 186 ? 4.567 10.673 -4.327 1.00 91.25 186 PRO A O 1
ATOM 1472 N N . THR A 1 187 ? 4.365 8.445 -4.252 1.00 94.62 187 THR A N 1
ATOM 1473 C CA . THR A 1 187 ? 3.381 8.432 -3.161 1.00 94.62 187 THR A CA 1
ATOM 1474 C C . THR A 1 187 ? 3.549 7.194 -2.290 1.00 94.62 187 THR A C 1
ATOM 1476 O O . THR A 1 187 ? 4.007 6.151 -2.763 1.00 94.62 187 THR A O 1
ATOM 1479 N N . ILE A 1 188 ? 3.092 7.262 -1.036 1.00 95.38 188 ILE A N 1
ATOM 1480 C CA . ILE A 1 188 ? 3.121 6.115 -0.115 1.00 95.38 188 ILE A CA 1
ATOM 1481 C C . ILE A 1 188 ? 2.310 4.942 -0.659 1.00 95.38 188 ILE A C 1
ATOM 1483 O O . ILE A 1 188 ? 2.698 3.790 -0.510 1.00 95.38 188 ILE A O 1
ATOM 1487 N N . VAL A 1 189 ? 1.197 5.214 -1.334 1.00 95.62 189 VAL A N 1
ATOM 1488 C CA . VAL A 1 189 ? 0.324 4.166 -1.873 1.00 95.62 189 VAL A CA 1
ATOM 1489 C C . VAL A 1 189 ? 0.977 3.472 -3.065 1.00 95.62 189 VAL A C 1
ATOM 1491 O O . VAL A 1 189 ? 0.910 2.248 -3.165 1.00 95.62 189 VAL A O 1
ATOM 1494 N N . THR A 1 190 ? 1.659 4.229 -3.928 1.00 95.38 190 THR A N 1
ATOM 1495 C CA . THR A 1 190 ? 2.505 3.660 -4.985 1.00 95.38 190 THR A CA 1
ATOM 1496 C C . THR A 1 190 ? 3.624 2.828 -4.368 1.00 95.38 190 THR A C 1
ATOM 1498 O O . THR A 1 190 ? 3.845 1.700 -4.797 1.00 95.38 190 THR A O 1
ATOM 1501 N N . ALA A 1 191 ? 4.269 3.319 -3.305 1.00 96.06 191 ALA A N 1
ATOM 1502 C CA . ALA A 1 191 ? 5.318 2.575 -2.618 1.00 96.06 191 ALA A CA 1
ATOM 1503 C C . ALA A 1 191 ? 4.805 1.260 -2.013 1.00 96.06 191 ALA A C 1
ATOM 1505 O O . ALA A 1 191 ? 5.458 0.231 -2.143 1.00 96.06 191 ALA A O 1
ATOM 1506 N N . VAL A 1 192 ? 3.605 1.256 -1.428 1.00 97.19 192 VAL A N 1
ATOM 1507 C CA . VAL A 1 192 ? 2.941 0.041 -0.935 1.00 97.19 192 VAL A CA 1
ATOM 1508 C C . VAL A 1 192 ? 2.649 -0.939 -2.075 1.00 97.19 192 VAL A C 1
ATOM 1510 O O . VAL A 1 192 ? 2.887 -2.138 -1.921 1.00 97.19 192 VAL A O 1
ATOM 1513 N N . ALA A 1 193 ? 2.163 -0.457 -3.223 1.00 97.38 193 ALA A N 1
ATOM 1514 C CA . ALA A 1 193 ? 1.918 -1.304 -4.388 1.00 97.38 193 ALA A CA 1
ATOM 1515 C C . ALA A 1 193 ? 3.225 -1.911 -4.928 1.00 97.38 193 ALA A C 1
ATOM 1517 O O . ALA A 1 193 ? 3.281 -3.117 -5.165 1.00 97.38 193 ALA A O 1
ATOM 1518 N N . MET A 1 194 ? 4.288 -1.109 -5.055 1.00 95.31 194 MET A N 1
ATOM 1519 C CA . MET A 1 194 ? 5.609 -1.573 -5.493 1.00 95.31 194 MET A CA 1
ATOM 1520 C C . MET A 1 194 ? 6.224 -2.559 -4.503 1.00 95.31 194 MET A C 1
ATOM 1522 O O . MET A 1 194 ? 6.707 -3.611 -4.913 1.00 95.31 194 MET A O 1
ATOM 1526 N N . PHE A 1 195 ? 6.132 -2.280 -3.202 1.00 94.62 195 PHE A N 1
ATOM 1527 C CA . PHE A 1 195 ? 6.544 -3.196 -2.142 1.00 94.62 195 PHE A CA 1
ATOM 1528 C C . PHE A 1 195 ? 5.837 -4.550 -2.273 1.00 94.62 195 PHE A C 1
ATOM 1530 O O . PHE A 1 195 ? 6.489 -5.593 -2.284 1.00 94.62 195 PHE A O 1
ATOM 1537 N N . PHE A 1 196 ? 4.511 -4.550 -2.449 1.00 95.56 196 PHE A N 1
ATOM 1538 C CA . PHE A 1 196 ? 3.750 -5.777 -2.679 1.00 95.56 196 PHE A CA 1
ATOM 1539 C C . PHE A 1 196 ? 4.201 -6.496 -3.959 1.00 95.56 196 PHE A C 1
ATOM 1541 O O . PHE A 1 196 ? 4.413 -7.707 -3.933 1.00 95.56 196 PHE A O 1
ATOM 1548 N N . GLY A 1 197 ? 4.425 -5.770 -5.056 1.00 93.19 197 GLY A N 1
ATOM 1549 C CA . GLY A 1 197 ? 4.973 -6.318 -6.300 1.00 93.19 197 GLY A CA 1
ATOM 1550 C C . GLY A 1 197 ? 6.316 -7.021 -6.111 1.00 93.19 197 GLY A C 1
ATOM 1551 O O . GLY A 1 197 ? 6.490 -8.161 -6.548 1.00 93.19 197 GLY A O 1
ATOM 1552 N N . LEU A 1 198 ? 7.232 -6.376 -5.386 1.00 89.19 198 LEU A N 1
ATOM 1553 C CA . LEU A 1 198 ? 8.555 -6.902 -5.060 1.00 89.19 198 LEU A CA 1
ATOM 1554 C C . LEU A 1 198 ? 8.482 -8.203 -4.259 1.00 89.19 198 LEU A C 1
ATOM 1556 O O . LEU A 1 198 ? 9.286 -9.096 -4.512 1.00 89.19 198 LEU A O 1
ATOM 1560 N N . THR A 1 199 ? 7.499 -8.379 -3.364 1.00 88.00 199 THR A N 1
ATOM 1561 C CA . THR A 1 199 ? 7.339 -9.667 -2.655 1.00 88.00 199 THR A CA 1
ATOM 1562 C C . THR A 1 199 ? 7.114 -10.844 -3.611 1.00 88.00 199 THR A C 1
ATOM 1564 O O . THR A 1 199 ? 7.606 -11.939 -3.354 1.00 88.00 199 THR A O 1
ATOM 1567 N N . TYR A 1 200 ? 6.445 -10.623 -4.749 1.00 87.00 200 TYR A N 1
ATOM 1568 C CA . TYR A 1 200 ? 6.256 -11.647 -5.782 1.00 87.00 200 TYR A CA 1
ATOM 1569 C C . TYR A 1 200 ? 7.462 -11.755 -6.708 1.00 87.00 200 TYR A C 1
ATOM 1571 O O . TYR A 1 200 ? 7.907 -12.865 -6.993 1.00 87.00 200 TYR A O 1
ATOM 1579 N N . ALA A 1 201 ? 8.001 -10.620 -7.160 1.00 82.50 201 ALA A N 1
ATOM 1580 C CA . ALA A 1 201 ? 9.134 -10.593 -8.083 1.00 82.50 201 ALA A CA 1
ATOM 1581 C C . ALA A 1 201 ? 10.400 -11.220 -7.469 1.00 82.50 201 ALA A C 1
ATOM 1583 O O . ALA A 1 201 ? 11.160 -11.897 -8.155 1.00 82.50 201 ALA A O 1
ATOM 1584 N N . LEU A 1 202 ? 10.584 -11.051 -6.158 1.00 80.12 202 LEU A N 1
ATOM 1585 C CA . LEU A 1 202 ? 11.686 -11.622 -5.385 1.00 80.12 202 LEU A CA 1
ATOM 1586 C C . LEU A 1 202 ? 11.311 -12.951 -4.699 1.00 80.12 202 LEU A C 1
ATOM 1588 O O . LEU A 1 202 ? 12.145 -13.549 -4.026 1.00 80.12 202 LEU A O 1
ATOM 1592 N N . ASN A 1 203 ? 10.070 -13.432 -4.851 1.00 80.75 203 ASN A N 1
ATOM 1593 C CA . ASN A 1 203 ? 9.562 -14.638 -4.183 1.00 80.75 203 ASN A CA 1
ATOM 1594 C C . ASN A 1 203 ? 9.827 -14.645 -2.659 1.00 80.75 203 ASN A C 1
ATOM 1596 O O . ASN A 1 203 ? 10.278 -15.636 -2.077 1.00 80.75 203 ASN A O 1
ATOM 1600 N N . ILE A 1 204 ? 9.571 -13.509 -2.011 1.00 83.75 204 ILE A N 1
ATOM 1601 C CA . ILE A 1 204 ? 9.809 -13.308 -0.584 1.00 83.75 204 ILE A CA 1
ATOM 1602 C C . ILE A 1 204 ? 8.537 -13.611 0.205 1.00 83.75 204 ILE A C 1
ATOM 1604 O O . ILE A 1 204 ? 7.432 -13.198 -0.150 1.00 83.75 204 ILE A O 1
ATOM 1608 N N . LYS A 1 205 ? 8.697 -14.318 1.326 1.00 84.44 205 LYS A N 1
ATOM 1609 C CA . LYS A 1 205 ? 7.602 -14.553 2.271 1.00 84.44 205 LYS A CA 1
ATOM 1610 C C . LYS A 1 205 ? 7.196 -13.255 2.960 1.00 84.44 205 LYS A C 1
ATOM 1612 O O . LYS A 1 205 ? 8.047 -12.450 3.326 1.00 84.44 205 LYS A O 1
ATOM 1617 N N . TYR A 1 206 ? 5.902 -13.102 3.224 1.00 86.81 206 TYR A N 1
ATOM 1618 C CA . TYR A 1 206 ? 5.396 -11.945 3.955 1.00 86.81 206 TYR A CA 1
ATOM 1619 C C . TYR A 1 206 ? 6.007 -11.872 5.362 1.00 86.81 206 TYR A C 1
ATOM 1621 O O . TYR A 1 206 ? 6.002 -12.878 6.083 1.00 86.81 206 TYR A O 1
ATOM 1629 N N . PRO A 1 207 ? 6.536 -10.706 5.778 1.00 86.31 207 PRO A N 1
ATOM 1630 C CA . PRO A 1 207 ? 7.034 -10.543 7.133 1.00 86.31 207 PRO A CA 1
ATOM 1631 C C . PRO A 1 207 ? 5.874 -10.704 8.119 1.00 86.31 207 PRO A C 1
ATOM 1633 O O . PRO A 1 207 ? 4.799 -10.140 7.927 1.00 86.31 207 PRO A O 1
ATOM 1636 N N . LYS A 1 208 ? 6.097 -11.450 9.210 1.00 86.31 208 LYS A N 1
ATOM 1637 C CA . LYS A 1 208 ? 5.052 -11.783 10.204 1.00 86.31 208 LYS A CA 1
ATOM 1638 C C . LYS A 1 208 ? 4.320 -10.558 10.760 1.00 86.31 208 LYS A C 1
ATOM 1640 O O . LYS A 1 208 ? 3.151 -10.643 11.102 1.00 86.31 208 LYS A O 1
ATOM 1645 N N . LYS A 1 209 ? 5.024 -9.429 10.851 1.00 88.69 209 LYS A N 1
ATOM 1646 C CA . LYS A 1 209 ? 4.518 -8.144 11.345 1.00 88.69 209 LYS A CA 1
ATOM 1647 C C . LYS A 1 209 ? 3.503 -7.462 10.406 1.00 88.69 209 LYS A C 1
ATOM 1649 O O . LYS A 1 209 ? 2.845 -6.529 10.858 1.00 88.69 209 LYS A O 1
ATOM 1654 N N . LEU A 1 210 ? 3.432 -7.887 9.139 1.00 89.81 210 LEU A N 1
ATOM 1655 C CA . LEU A 1 210 ? 2.586 -7.325 8.071 1.00 89.81 210 LEU A CA 1
ATOM 1656 C C . LEU A 1 210 ? 1.752 -8.398 7.350 1.00 89.81 210 LEU A C 1
ATOM 1658 O O . LEU A 1 210 ? 1.211 -8.151 6.268 1.00 89.81 210 LEU A O 1
ATOM 1662 N N . GLN A 1 211 ? 1.713 -9.617 7.894 1.00 90.00 211 GLN A N 1
ATOM 1663 C CA . GLN A 1 211 ? 1.111 -10.774 7.246 1.00 90.00 211 GLN A CA 1
ATOM 1664 C C . GLN A 1 211 ? -0.351 -10.510 6.874 1.00 90.00 211 GLN A C 1
ATOM 1666 O O . GLN A 1 211 ? -0.755 -10.797 5.751 1.00 90.00 211 GLN A O 1
ATOM 1671 N N . TYR A 1 212 ? -1.139 -9.931 7.777 1.00 90.00 212 TYR A N 1
ATOM 1672 C CA . TYR A 1 212 ? -2.573 -9.761 7.567 1.00 90.00 212 TYR A CA 1
ATOM 1673 C C . TYR A 1 212 ? -2.878 -8.641 6.581 1.00 90.00 212 TYR A C 1
ATOM 1675 O O . TYR A 1 212 ? -3.790 -8.778 5.763 1.00 90.00 212 TYR A O 1
ATOM 1683 N N . THR A 1 213 ? -2.110 -7.550 6.615 1.00 94.44 213 THR A N 1
ATOM 1684 C CA . THR A 1 213 ? -2.232 -6.480 5.620 1.00 94.44 213 THR A CA 1
ATOM 1685 C C . THR A 1 213 ? -1.892 -7.005 4.229 1.00 94.44 213 THR A C 1
ATOM 1687 O O . THR A 1 213 ? -2.661 -6.782 3.294 1.00 94.44 213 THR A O 1
ATOM 1690 N N . LEU A 1 214 ? -0.791 -7.746 4.074 1.00 93.50 214 LEU A N 1
ATOM 1691 C CA . LEU A 1 214 ? -0.386 -8.287 2.772 1.00 93.50 214 LEU A CA 1
ATOM 1692 C C . LEU A 1 214 ? -1.328 -9.396 2.284 1.00 93.50 214 LEU A C 1
ATOM 1694 O O . LEU A 1 214 ? -1.641 -9.444 1.097 1.00 93.50 214 LEU A O 1
ATOM 1698 N N . GLU A 1 215 ? -1.866 -10.227 3.179 1.00 90.81 215 GLU A N 1
ATOM 1699 C CA . GLU A 1 215 ? -2.918 -11.191 2.840 1.00 90.81 215 GLU A CA 1
ATOM 1700 C C . GLU A 1 215 ? -4.218 -10.505 2.405 1.00 90.81 215 GLU A C 1
ATOM 1702 O O . GLU A 1 215 ? -4.860 -10.959 1.454 1.00 90.81 215 GLU A O 1
ATOM 1707 N N . PHE A 1 216 ? -4.600 -9.396 3.049 1.00 92.94 216 PHE A N 1
ATOM 1708 C CA . PHE A 1 216 ? -5.731 -8.586 2.606 1.00 92.94 216 PHE A CA 1
ATOM 1709 C C . PHE A 1 216 ? -5.474 -8.013 1.210 1.00 92.94 216 PHE A C 1
ATOM 1711 O O . PHE A 1 216 ? -6.320 -8.158 0.330 1.00 92.94 216 PHE A O 1
ATOM 1718 N N . VAL A 1 217 ? -4.304 -7.410 0.973 1.00 95.00 217 VAL A N 1
ATOM 1719 C CA . VAL A 1 217 ? -3.935 -6.913 -0.360 1.00 95.00 217 VAL A CA 1
ATOM 1720 C C . VAL A 1 217 ? -4.031 -8.040 -1.384 1.00 95.00 217 VAL A C 1
ATOM 1722 O O . VAL A 1 217 ? -4.720 -7.889 -2.388 1.00 95.00 217 VAL A O 1
ATOM 1725 N N . GLN A 1 218 ? -3.429 -9.195 -1.107 1.00 92.44 218 GLN A N 1
ATOM 1726 C CA . GLN A 1 218 ? -3.444 -10.346 -2.002 1.00 92.44 218 GLN A CA 1
ATOM 1727 C C . GLN A 1 218 ? -4.869 -10.823 -2.320 1.00 92.44 218 GLN A C 1
ATOM 1729 O O . GLN A 1 218 ? -5.242 -10.916 -3.489 1.00 92.44 218 GLN A O 1
ATOM 1734 N N . ARG A 1 219 ? -5.666 -11.146 -1.297 1.00 90.00 219 ARG A N 1
ATOM 1735 C CA . ARG A 1 219 ? -6.957 -11.824 -1.483 1.00 90.00 219 ARG A CA 1
ATOM 1736 C C . ARG A 1 219 ? -8.078 -10.873 -1.872 1.00 90.00 219 ARG A C 1
ATOM 1738 O O . ARG A 1 219 ? -8.936 -11.243 -2.665 1.00 90.00 219 ARG A O 1
ATOM 1745 N N . VAL A 1 220 ? -8.085 -9.669 -1.304 1.00 89.44 220 VAL A N 1
ATOM 1746 C CA . VAL A 1 220 ? -9.187 -8.712 -1.452 1.00 89.44 220 VAL A CA 1
ATOM 1747 C C . VAL A 1 220 ? -8.904 -7.716 -2.565 1.00 89.44 220 VAL A C 1
ATOM 1749 O O . VAL A 1 220 ? -9.749 -7.547 -3.438 1.00 89.44 220 VAL A O 1
ATOM 1752 N N . LEU A 1 221 ? -7.730 -7.073 -2.572 1.00 93.75 221 LEU A N 1
ATOM 1753 C CA . LEU A 1 221 ? -7.428 -6.068 -3.599 1.00 93.75 221 LEU A CA 1
ATOM 1754 C C . LEU A 1 221 ? -6.997 -6.720 -4.913 1.00 93.75 221 LEU A C 1
ATOM 1756 O O . LEU A 1 221 ? -7.492 -6.371 -5.980 1.00 93.75 221 LEU A O 1
ATOM 1760 N N . MET A 1 222 ? -6.100 -7.698 -4.845 1.00 93.69 222 MET A N 1
ATOM 1761 C CA . MET A 1 222 ? -5.545 -8.334 -6.038 1.00 93.69 222 MET A CA 1
ATOM 1762 C C . MET A 1 222 ? -6.371 -9.532 -6.508 1.00 93.69 222 MET A C 1
ATOM 1764 O O . MET A 1 222 ? -6.185 -9.983 -7.636 1.00 93.69 222 MET A O 1
ATOM 1768 N N . GLU A 1 223 ? -7.323 -9.999 -5.689 1.00 91.50 223 GLU A N 1
ATOM 1769 C CA . GLU A 1 223 ? -8.179 -11.163 -5.965 1.00 91.50 223 GLU A CA 1
ATOM 1770 C C . GLU A 1 223 ? -7.353 -12.432 -6.284 1.00 91.50 223 GLU A C 1
ATOM 1772 O O . GLU A 1 223 ? -7.762 -13.302 -7.053 1.00 91.50 223 GLU A O 1
ATOM 1777 N N . LEU A 1 224 ? -6.169 -12.544 -5.674 1.00 86.56 224 LEU A N 1
ATOM 1778 C CA . LEU A 1 224 ? -5.256 -13.677 -5.796 1.00 86.56 224 LEU A CA 1
ATOM 1779 C C . LEU A 1 224 ? -5.523 -14.681 -4.664 1.00 86.56 224 LEU A C 1
ATOM 1781 O O . LEU A 1 224 ? -5.580 -14.310 -3.493 1.00 86.56 224 LEU A O 1
ATOM 1785 N N . GLY A 1 225 ? -5.639 -15.974 -4.985 1.00 69.19 225 GLY A N 1
ATOM 1786 C CA . GLY A 1 225 ? -5.791 -17.030 -3.966 1.00 69.19 225 GLY A CA 1
ATOM 1787 C C . GLY A 1 225 ? -6.991 -17.971 -4.115 1.00 69.19 225 GLY A C 1
ATOM 1788 O O . GLY A 1 225 ? -7.421 -18.581 -3.136 1.00 69.19 225 GLY A O 1
ATOM 1789 N N . GLY A 1 226 ? -7.522 -18.157 -5.326 1.00 48.66 226 GLY A N 1
ATOM 1790 C CA . GLY A 1 226 ? -8.461 -19.243 -5.613 1.00 48.66 226 GLY A CA 1
ATOM 1791 C C . GLY A 1 226 ? -7.783 -20.620 -5.560 1.00 48.66 226 GLY A C 1
ATOM 1792 O O . GLY A 1 226 ? -7.273 -21.083 -6.571 1.00 48.66 226 GLY A O 1
ATOM 1793 N N . LYS A 1 227 ? -7.853 -21.283 -4.394 1.00 39.25 227 LYS A N 1
ATOM 1794 C CA . LYS A 1 227 ? -7.323 -22.624 -4.044 1.00 39.25 227 LYS A CA 1
ATOM 1795 C C . LYS A 1 227 ? -5.796 -22.741 -3.878 1.00 39.25 227 LYS A C 1
ATOM 1797 O O . LYS A 1 227 ? -5.037 -22.692 -4.834 1.00 39.25 227 LYS A O 1
ATOM 1802 N N . LYS A 1 228 ? -5.449 -23.148 -2.649 1.00 32.41 228 LYS A N 1
ATOM 1803 C CA . LYS A 1 228 ? -4.156 -23.599 -2.104 1.00 32.41 228 LYS A CA 1
ATOM 1804 C C . LYS A 1 228 ? -3.131 -22.501 -1.816 1.00 32.41 228 LYS A C 1
ATOM 1806 O O . LYS A 1 228 ? -2.755 -21.712 -2.670 1.00 32.41 228 LYS A O 1
ATOM 1811 N N . MET A 1 229 ? -2.708 -22.522 -0.553 1.00 31.75 229 MET A N 1
ATOM 1812 C CA . MET A 1 229 ? -1.567 -21.801 -0.007 1.00 31.75 229 MET A CA 1
ATOM 1813 C C . MET A 1 229 ? -0.310 -22.105 -0.829 1.00 31.75 229 MET A C 1
ATOM 1815 O O . MET A 1 229 ? -0.211 -23.184 -1.422 1.00 31.75 229 MET A O 1
ATOM 1819 N N . SER A 1 230 ? 0.609 -21.140 -0.868 1.00 28.05 230 SER A N 1
ATOM 1820 C CA . SER A 1 230 ? 1.934 -21.284 -1.475 1.00 28.05 230 SER A CA 1
ATOM 1821 C C . SER A 1 230 ? 2.645 -22.563 -0.992 1.00 28.05 230 SER A C 1
ATOM 1823 O O . SER A 1 230 ? 2.303 -23.054 0.088 1.00 28.05 230 SER A O 1
ATOM 1825 N N . PRO A 1 231 ? 3.627 -23.086 -1.752 1.00 34.94 231 PRO A N 1
ATOM 1826 C CA . PRO A 1 231 ? 4.418 -24.255 -1.362 1.00 34.94 231 PRO A CA 1
ATOM 1827 C C . PRO A 1 231 ? 5.039 -24.158 0.038 1.00 34.94 231 PRO A C 1
ATOM 1829 O O . PRO A 1 231 ? 5.405 -23.033 0.459 1.00 34.94 231 PRO A O 1
#

Secondary structure (DSSP, 8-state):
-----HHHHHHHHHSS--PPP--------------------S--------EETTEE---TTSS-SSHHHHHHHHHHHHHHHHSS-HHHHHHHHHHHHHHHHHHHHHT--HHHHHHHHHHHHHHHH---HHHHHHHHHHHHHHHHT--GGGTEESS------SEEEEE-SS-EEEEETTEEEE-S-S-HHHHHHHHHHHHHHTTPPPPGGGHHHHHHIIIIIS---SS----

Radius of gyration: 19.12 Å; chains: 1; bounding box: 56×41×50 Å